Protein AF-A0AAN8WQC2-F1 (afdb_monomer)

Secondary structure (DSSP, 8-state):
-HHHHHHHHHHHHHS--HHHHHHHHHHHHHHHHHHHHHHHHHHH-TT-HHHHHHHHHHHHHHHHHHHHHHHHSS--HHHHHHHHHHHHHHHHHHHHHHHGGGTTT-TTHHHHHHHHHHHHHHHHHHHH-PPPBTTTB-HHHHHHHHHTTHHHHHHHHHHHHHHHHHHHHTSTTGGG--

Radius of gyration: 18.37 Å; Cα contacts (8 Å, |Δi|>4): 129; chains: 1; bounding box: 51×40×45 Å

Organism: Halocaridina rubra (NCBI:txid373956)

Mean predicted aligned error: 4.93 Å

Sequence (178 aa):
ICINAWIWSVIFHARDTPWTERMDYFCAFSMVLYSLFALFIRLLGPGKWKRKEAVAVLFALFFSYHVWYLSSRRFDYGYNMKVNVIVGLLNGCGWVAWAVPRMEKRLYVKWCIYTVVGALSTMLLELGDFPPILWAVDAHALWHLATAPLPFIWYRFLESDCLYLAQRGSGPDFKKQI

Structure (mmCIF, N/CA/C/O backbone):
data_AF-A0AAN8WQC2-F1
#
_entry.id   AF-A0AAN8WQC2-F1
#
loop_
_atom_site.group_PDB
_atom_site.id
_atom_site.type_symbol
_atom_site.label_atom_id
_atom_site.label_alt_id
_atom_site.label_comp_id
_atom_site.label_asym_id
_atom_site.label_entity_id
_atom_site.label_seq_id
_atom_site.pdbx_PDB_ins_code
_atom_site.Cartn_x
_atom_site.Cartn_y
_atom_site.Cartn_z
_atom_site.occupancy
_atom_site.B_iso_or_equiv
_atom_site.auth_seq_id
_atom_site.auth_comp_id
_atom_site.auth_asym_id
_atom_site.auth_atom_id
_atom_site.pdbx_PDB_model_num
ATOM 1 N N . ILE A 1 1 ? -9.245 -1.431 -7.268 1.00 91.56 1 ILE A N 1
ATOM 2 C CA . ILE A 1 1 ? -7.842 -1.097 -6.914 1.00 91.56 1 ILE A CA 1
ATOM 3 C C . ILE A 1 1 ? -6.968 -2.342 -7.007 1.00 91.56 1 ILE A C 1
ATOM 5 O O . ILE A 1 1 ? -6.244 -2.434 -7.984 1.00 91.56 1 ILE A O 1
ATOM 9 N N . CYS A 1 2 ? -7.104 -3.343 -6.125 1.00 95.19 2 CYS A N 1
ATOM 10 C CA . CYS A 1 2 ? -6.235 -4.533 -6.172 1.00 95.19 2 CYS A CA 1
ATOM 11 C C . CYS A 1 2 ? -6.311 -5.325 -7.487 1.00 95.19 2 CYS A C 1
ATOM 13 O O . CYS A 1 2 ? -5.282 -5.735 -8.000 1.00 95.19 2 CYS A O 1
ATOM 15 N N . ILE A 1 3 ? -7.505 -5.468 -8.077 1.00 96.31 3 ILE A N 1
ATOM 16 C CA . ILE A 1 3 ? -7.671 -6.119 -9.390 1.00 96.31 3 ILE A CA 1
ATOM 17 C C . ILE A 1 3 ? -6.820 -5.429 -10.467 1.00 96.31 3 ILE A C 1
ATOM 19 O O . ILE A 1 3 ? -6.141 -6.108 -11.223 1.00 96.31 3 ILE A O 1
ATOM 23 N N . ASN A 1 4 ? -6.800 -4.090 -10.502 1.00 96.75 4 ASN A N 1
ATOM 24 C CA . ASN A 1 4 ? -5.978 -3.357 -11.467 1.00 96.75 4 ASN A CA 1
ATOM 25 C C . ASN A 1 4 ? -4.488 -3.614 -11.240 1.00 96.75 4 ASN A C 1
ATOM 27 O O . ASN A 1 4 ? -3.779 -3.838 -12.208 1.00 96.75 4 ASN A O 1
ATOM 31 N N . ALA A 1 5 ? -4.022 -3.620 -9.988 1.00 96.62 5 ALA A N 1
ATOM 32 C CA . ALA A 1 5 ? -2.615 -3.884 -9.692 1.00 96.62 5 ALA A CA 1
ATOM 33 C C . ALA A 1 5 ? -2.168 -5.261 -10.183 1.00 96.62 5 ALA A C 1
ATOM 35 O O . ALA A 1 5 ? -1.188 -5.355 -10.907 1.00 96.62 5 ALA A O 1
ATOM 36 N N . TRP A 1 6 ? -2.933 -6.311 -9.883 1.00 97.06 6 TRP A N 1
ATOM 37 C CA . TRP A 1 6 ? -2.582 -7.660 -10.328 1.00 97.06 6 TRP A CA 1
ATOM 38 C C . TRP A 1 6 ? -2.728 -7.850 -11.840 1.00 97.06 6 TRP A C 1
ATOM 40 O O . TRP A 1 6 ? -1.888 -8.507 -12.443 1.00 97.06 6 TRP A O 1
ATOM 50 N N . ILE A 1 7 ? -3.743 -7.251 -12.475 1.00 97.88 7 ILE A N 1
ATOM 51 C CA . ILE A 1 7 ? -3.885 -7.302 -13.938 1.00 97.88 7 ILE A CA 1
ATOM 52 C C . ILE A 1 7 ? -2.698 -6.616 -14.620 1.00 97.88 7 ILE A C 1
ATOM 54 O O . ILE A 1 7 ? -2.109 -7.196 -15.528 1.00 97.88 7 ILE A O 1
ATOM 58 N N . TRP A 1 8 ? -2.334 -5.404 -14.196 1.00 98.25 8 TRP A N 1
ATOM 59 C CA . TRP A 1 8 ? -1.227 -4.675 -14.815 1.00 98.25 8 TRP A CA 1
ATOM 60 C C . TRP A 1 8 ? 0.129 -5.316 -14.537 1.00 98.25 8 TRP A C 1
ATOM 62 O O . TRP A 1 8 ? 0.932 -5.373 -15.462 1.00 98.25 8 TRP A O 1
ATOM 72 N N . SER A 1 9 ? 0.327 -5.897 -13.351 1.00 96.94 9 SER A N 1
ATOM 73 C CA . SER A 1 9 ? 1.500 -6.720 -13.044 1.00 96.94 9 SER A CA 1
ATOM 74 C C . SER A 1 9 ? 1.620 -7.904 -14.007 1.00 96.94 9 SER A C 1
ATOM 76 O O . SER A 1 9 ? 2.646 -8.070 -14.663 1.00 96.94 9 SER A O 1
ATOM 78 N N . VAL A 1 10 ? 0.542 -8.673 -14.214 1.00 97.38 10 VAL A N 1
ATOM 79 C CA . VAL A 1 10 ? 0.549 -9.790 -15.178 1.00 97.38 10 VAL A CA 1
ATOM 80 C C . VAL A 1 10 ? 0.842 -9.305 -16.599 1.00 97.38 10 VAL A C 1
ATOM 82 O O . VAL A 1 10 ? 1.641 -9.920 -17.300 1.00 97.38 10 VAL A O 1
ATOM 85 N N . ILE A 1 11 ? 0.219 -8.208 -17.041 1.00 98.31 11 ILE A N 1
ATOM 86 C CA . ILE A 1 11 ? 0.439 -7.660 -18.387 1.00 98.31 11 ILE A CA 1
ATOM 87 C C . ILE A 1 11 ? 1.894 -7.204 -18.563 1.00 98.31 11 ILE A C 1
ATOM 89 O O . ILE A 1 11 ? 2.487 -7.486 -19.603 1.00 98.31 11 ILE A O 1
ATOM 93 N N . PHE A 1 12 ? 2.467 -6.522 -17.571 1.00 97.88 12 PHE A N 1
ATOM 94 C CA . PHE A 1 12 ? 3.851 -6.051 -17.593 1.00 97.88 12 PHE A CA 1
ATOM 95 C C . PHE A 1 12 ? 4.847 -7.211 -17.659 1.00 97.88 12 PHE A C 1
ATOM 97 O O . PHE A 1 12 ? 5.665 -7.247 -18.575 1.00 97.88 12 PHE A O 1
ATOM 104 N N . HIS A 1 13 ? 4.720 -8.208 -16.781 1.00 95.88 13 HIS A N 1
ATOM 105 C CA . HIS A 1 13 ? 5.629 -9.359 -16.787 1.00 95.88 13 HIS A CA 1
ATOM 106 C C . HIS A 1 13 ? 5.426 -10.293 -17.987 1.00 95.88 13 HIS A C 1
ATOM 108 O O . HIS A 1 13 ? 6.352 -11.000 -18.375 1.00 95.88 13 HIS A O 1
ATOM 114 N N . ALA A 1 14 ? 4.244 -10.290 -18.612 1.00 96.94 14 ALA A N 1
ATOM 115 C CA . ALA A 1 14 ? 4.034 -10.984 -19.881 1.00 96.94 14 ALA A CA 1
ATOM 116 C C . ALA A 1 14 ? 4.648 -10.221 -21.065 1.00 96.94 14 ALA A C 1
ATOM 118 O O . ALA A 1 14 ? 5.136 -10.835 -22.017 1.00 96.94 14 ALA A O 1
ATOM 119 N N . ARG A 1 15 ? 4.595 -8.883 -21.038 1.00 96.94 15 ARG A N 1
ATOM 120 C CA . ARG A 1 15 ? 5.172 -8.023 -22.069 1.00 96.94 15 ARG A CA 1
ATOM 121 C C . ARG A 1 15 ? 5.551 -6.653 -21.513 1.00 96.94 15 ARG A C 1
ATOM 123 O O . ARG A 1 15 ? 4.709 -5.763 -21.339 1.00 96.94 15 ARG A O 1
ATOM 130 N N . ASP A 1 16 ? 6.854 -6.465 -21.377 1.00 96.25 16 ASP A N 1
ATOM 131 C CA . ASP A 1 16 ? 7.434 -5.200 -20.960 1.00 96.25 16 ASP A CA 1
ATOM 132 C C . ASP A 1 16 ? 7.343 -4.156 -22.086 1.00 96.25 16 ASP A C 1
ATOM 134 O O . ASP A 1 16 ? 7.817 -4.341 -23.212 1.00 96.25 16 ASP A O 1
ATOM 138 N N . THR A 1 17 ? 6.672 -3.052 -21.774 1.00 96.88 17 THR A N 1
ATOM 139 C CA . THR A 1 17 ? 6.640 -1.822 -22.556 1.00 96.88 17 THR A CA 1
ATOM 140 C C . THR A 1 17 ? 6.632 -0.642 -21.583 1.00 96.88 17 THR A C 1
ATOM 142 O O . THR A 1 17 ? 6.091 -0.767 -20.482 1.00 96.88 17 THR A O 1
ATOM 145 N N . PRO A 1 18 ? 7.052 0.564 -22.005 1.00 95.69 18 PRO A N 1
ATOM 146 C CA . PRO A 1 18 ? 7.010 1.737 -21.129 1.00 95.69 18 PRO A CA 1
ATOM 147 C C . PRO A 1 18 ? 5.611 2.073 -20.584 1.00 95.69 18 PRO A C 1
ATOM 149 O O . PRO A 1 18 ? 5.481 2.801 -19.602 1.00 95.69 18 PRO A O 1
ATOM 152 N N . TRP A 1 19 ? 4.544 1.632 -21.254 1.00 96.31 19 TRP A N 1
ATOM 153 C CA . TRP A 1 19 ? 3.179 1.820 -20.767 1.00 96.31 19 TRP A CA 1
ATOM 154 C C . TRP A 1 19 ? 2.808 0.780 -19.707 1.00 96.31 19 TRP A C 1
ATOM 156 O O . TRP A 1 19 ? 2.319 1.148 -18.641 1.00 96.31 19 TRP A O 1
ATOM 166 N N . THR A 1 20 ? 3.045 -0.502 -19.993 1.00 97.75 20 THR A N 1
ATOM 167 C CA . THR A 1 20 ? 2.701 -1.607 -19.086 1.00 97.75 20 THR A CA 1
ATOM 168 C C . THR A 1 20 ? 3.497 -1.523 -17.789 1.00 97.75 20 THR A C 1
ATOM 170 O O . THR A 1 20 ? 2.905 -1.656 -16.724 1.00 97.75 20 THR A O 1
ATOM 173 N N . GLU A 1 21 ? 4.775 -1.154 -17.876 1.00 96.88 21 GLU A N 1
ATOM 174 C CA . GLU A 1 21 ? 5.635 -0.842 -16.734 1.00 96.88 21 GLU A CA 1
ATOM 175 C C . GLU A 1 21 ? 5.019 0.227 -15.823 1.00 96.88 21 GLU A C 1
ATOM 177 O O . GLU A 1 21 ? 4.786 0.008 -14.636 1.00 96.88 21 GLU A O 1
ATOM 182 N N . ARG A 1 22 ? 4.691 1.398 -16.380 1.00 97.25 22 ARG A N 1
ATOM 183 C CA . ARG A 1 22 ? 4.106 2.497 -15.598 1.00 97.25 22 ARG A CA 1
ATOM 184 C C . ARG A 1 22 ? 2.803 2.084 -14.933 1.00 97.25 22 ARG A C 1
ATOM 186 O O . ARG A 1 22 ? 2.568 2.428 -13.777 1.00 97.25 22 ARG A O 1
ATOM 193 N N . MET A 1 23 ? 1.951 1.366 -15.659 1.00 98.06 23 MET A N 1
ATOM 194 C CA . MET A 1 23 ? 0.670 0.927 -15.125 1.00 98.06 23 MET A CA 1
ATOM 195 C C . MET A 1 23 ? 0.820 -0.080 -13.987 1.00 98.06 23 MET A C 1
ATOM 197 O O . MET A 1 23 ? 0.047 0.010 -13.031 1.00 98.06 23 MET A O 1
ATOM 201 N N . ASP A 1 24 ? 1.807 -0.976 -14.049 1.00 97.69 24 ASP A N 1
ATOM 202 C CA . ASP A 1 24 ? 2.131 -1.880 -12.945 1.00 97.69 24 ASP A CA 1
ATOM 203 C C . ASP A 1 24 ? 2.518 -1.085 -11.690 1.00 97.69 24 ASP A C 1
ATOM 205 O O . ASP A 1 24 ? 1.813 -1.127 -10.677 1.00 97.69 24 ASP A O 1
ATOM 209 N N . TYR A 1 25 ? 3.526 -0.213 -11.793 1.00 97.56 25 TYR A N 1
ATOM 210 C CA . TYR A 1 25 ? 3.979 0.602 -10.664 1.00 97.56 25 TYR A CA 1
ATOM 211 C C . TYR A 1 25 ? 2.892 1.525 -10.090 1.00 97.56 25 TYR A C 1
ATOM 213 O O . TYR A 1 25 ? 2.741 1.633 -8.868 1.00 97.56 25 TYR A O 1
ATOM 221 N N . PHE A 1 26 ? 2.111 2.200 -10.941 1.00 98.25 26 PHE A N 1
ATOM 222 C CA . PHE A 1 26 ? 1.051 3.105 -10.485 1.00 98.25 26 PHE A CA 1
ATOM 223 C C . PHE A 1 26 ? -0.074 2.346 -9.789 1.00 98.25 26 PHE A C 1
ATOM 225 O O . PHE A 1 26 ? -0.571 2.789 -8.747 1.00 98.25 26 PHE A O 1
ATOM 232 N N . CYS A 1 27 ? -0.470 1.190 -10.325 1.00 98.19 27 CYS A N 1
ATOM 233 C CA . CYS A 1 27 ? -1.515 0.388 -9.711 1.00 98.19 27 CYS A CA 1
ATOM 234 C C . CYS A 1 27 ? -1.025 -0.283 -8.420 1.00 98.19 27 CYS A C 1
ATOM 236 O O . CYS A 1 27 ? -1.780 -0.294 -7.442 1.00 98.19 27 CYS A O 1
ATOM 238 N N . ALA A 1 28 ? 0.227 -0.745 -8.363 1.00 96.81 28 ALA A N 1
ATOM 239 C CA . ALA A 1 28 ? 0.855 -1.254 -7.147 1.00 96.81 28 ALA A CA 1
ATOM 240 C C . ALA A 1 28 ? 0.858 -0.196 -6.032 1.00 96.81 28 ALA A C 1
ATOM 242 O O . ALA A 1 28 ? 0.315 -0.432 -4.947 1.00 96.81 28 ALA A O 1
ATOM 243 N N . PHE A 1 29 ? 1.341 1.018 -6.324 1.00 98.00 29 PHE A N 1
ATOM 244 C CA . PHE A 1 29 ? 1.326 2.120 -5.360 1.00 98.00 29 PHE A CA 1
ATOM 245 C C . PHE A 1 29 ? -0.095 2.498 -4.924 1.00 98.00 29 PHE A C 1
ATOM 247 O O . PHE A 1 29 ? -0.338 2.750 -3.742 1.00 98.00 29 PHE A O 1
ATOM 254 N N . SER A 1 30 ? -1.065 2.481 -5.847 1.00 98.06 30 SER A N 1
ATOM 255 C CA . SER A 1 30 ? -2.461 2.798 -5.524 1.00 98.06 30 SER A CA 1
ATOM 256 C C . SER A 1 30 ? -3.057 1.861 -4.464 1.00 98.06 30 SER A C 1
ATOM 258 O O . SER A 1 30 ? -3.854 2.315 -3.644 1.00 98.06 30 SER A O 1
ATOM 260 N N . MET A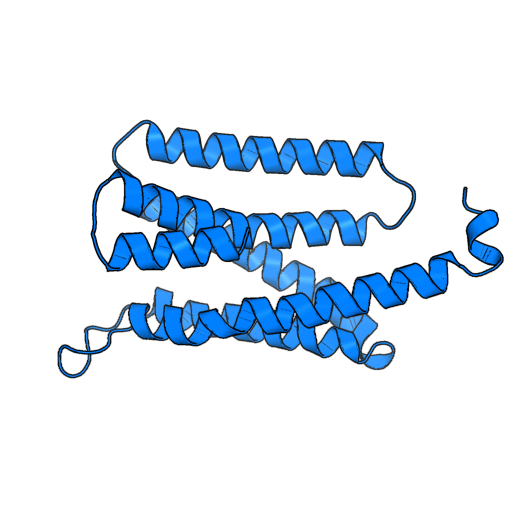 1 31 ? -2.649 0.582 -4.415 1.00 96.19 31 MET A N 1
ATOM 261 C CA . MET A 1 31 ? -3.073 -0.348 -3.358 1.00 96.19 31 MET A CA 1
ATOM 262 C C . MET A 1 31 ? -2.562 0.092 -1.985 1.00 96.19 31 MET A C 1
ATOM 264 O O . MET A 1 31 ? -3.340 0.180 -1.031 1.00 96.19 31 MET A O 1
ATOM 268 N N . VAL A 1 32 ? -1.262 0.387 -1.893 1.00 96.25 32 VAL A N 1
ATOM 269 C CA . VAL A 1 32 ? -0.607 0.787 -0.641 1.00 96.25 32 VAL A CA 1
ATOM 270 C C . VAL A 1 32 ? -1.181 2.116 -0.150 1.00 96.25 32 VAL A C 1
ATOM 272 O O . VAL A 1 32 ? -1.578 2.241 1.011 1.00 96.25 32 VAL A O 1
ATOM 275 N N . LEU A 1 33 ? -1.304 3.089 -1.055 1.00 98.25 33 LEU A N 1
ATOM 276 C CA . LEU A 1 33 ? -1.832 4.409 -0.743 1.00 98.25 33 LEU A CA 1
ATOM 277 C C . LEU A 1 33 ? -3.308 4.357 -0.330 1.00 98.25 33 LEU A C 1
ATOM 279 O O . LEU A 1 33 ? -3.700 5.028 0.625 1.00 98.25 33 LEU A O 1
ATOM 283 N N . TYR A 1 34 ? -4.124 3.533 -0.994 1.00 97.25 34 TYR A N 1
ATOM 284 C CA . TYR A 1 34 ? -5.529 3.366 -0.628 1.00 97.25 34 TYR A CA 1
ATOM 285 C C . TYR A 1 34 ? -5.705 2.716 0.749 1.00 97.25 34 TYR A C 1
ATOM 287 O O . TYR A 1 34 ? -6.598 3.103 1.500 1.00 97.25 34 TYR A O 1
ATOM 295 N N . SER A 1 35 ? -4.848 1.762 1.119 1.00 96.94 35 SER A N 1
ATOM 296 C CA . SER A 1 35 ? -4.856 1.187 2.469 1.00 96.94 35 SER A CA 1
ATOM 297 C C . SER A 1 35 ? -4.548 2.240 3.538 1.00 96.94 35 SER A C 1
ATOM 299 O O . SER A 1 35 ? -5.233 2.293 4.564 1.00 96.94 35 SER A O 1
ATOM 301 N N . LEU A 1 36 ? -3.575 3.123 3.287 1.00 98.06 36 LEU A N 1
ATOM 302 C CA . LEU A 1 36 ? -3.286 4.237 4.189 1.00 98.06 36 LEU A CA 1
ATOM 303 C C . LEU A 1 36 ? -4.464 5.223 4.244 1.00 98.06 36 LEU A C 1
ATOM 305 O O . LEU A 1 36 ? -4.892 5.608 5.328 1.00 98.06 36 LEU A O 1
ATOM 309 N N . PHE A 1 37 ? -5.050 5.578 3.099 1.00 98.00 37 PHE A N 1
ATOM 310 C CA . PHE A 1 37 ? -6.269 6.391 3.043 1.00 98.00 37 PHE A CA 1
ATOM 311 C C . PHE A 1 37 ? -7.395 5.781 3.894 1.00 98.00 37 PHE A C 1
ATOM 313 O O . PHE A 1 37 ? -7.986 6.465 4.734 1.00 98.00 37 PHE A O 1
ATOM 320 N N . ALA A 1 38 ? -7.654 4.479 3.738 1.00 96.50 38 ALA A N 1
ATOM 321 C CA . ALA A 1 38 ? -8.676 3.759 4.486 1.00 96.50 38 ALA A CA 1
ATOM 322 C C . ALA A 1 38 ? -8.433 3.817 6.003 1.00 96.50 38 ALA A C 1
ATOM 324 O O . ALA A 1 38 ? -9.390 3.999 6.760 1.00 96.50 38 ALA A O 1
ATOM 325 N N . LEU A 1 39 ? -7.174 3.754 6.455 1.00 97.25 39 LEU A N 1
ATOM 326 C CA . LEU A 1 39 ? -6.819 3.950 7.862 1.00 97.25 39 LEU A CA 1
ATOM 327 C C . LEU A 1 39 ? -7.238 5.340 8.364 1.00 97.25 39 LEU A C 1
ATOM 329 O O . LEU A 1 39 ? -7.891 5.440 9.404 1.00 97.25 39 LEU A O 1
ATOM 333 N N . PHE A 1 40 ? -6.921 6.415 7.636 1.00 97.19 40 PHE A N 1
ATOM 334 C CA . PHE A 1 40 ? -7.321 7.774 8.032 1.00 97.19 40 PHE A CA 1
ATOM 335 C C . PHE A 1 40 ? -8.844 7.917 8.108 1.00 97.19 40 PHE A C 1
ATOM 337 O O . PHE A 1 40 ? -9.377 8.440 9.092 1.00 97.19 40 PHE A O 1
ATOM 344 N N . ILE A 1 41 ? -9.567 7.393 7.113 1.00 95.94 41 ILE A N 1
ATOM 345 C CA . ILE A 1 41 ? -11.035 7.367 7.130 1.00 95.94 41 ILE A CA 1
ATOM 346 C C . ILE A 1 41 ? -11.556 6.593 8.343 1.00 95.94 41 ILE A C 1
ATOM 348 O O . ILE A 1 41 ? -12.513 7.029 8.995 1.00 95.94 41 ILE A O 1
ATOM 352 N N . ARG A 1 42 ? -10.911 5.472 8.679 1.00 93.44 42 ARG A N 1
ATOM 353 C CA . ARG A 1 42 ? -11.277 4.636 9.820 1.00 93.44 42 ARG A CA 1
ATOM 354 C C . ARG A 1 42 ? -11.051 5.340 11.155 1.00 93.44 42 ARG A C 1
ATOM 356 O O . ARG A 1 42 ? -11.906 5.226 12.037 1.00 93.44 42 ARG A O 1
ATOM 363 N N . LEU A 1 43 ? -9.948 6.078 11.294 1.00 93.81 43 LEU A N 1
ATOM 364 C CA . LEU A 1 43 ? -9.594 6.853 12.488 1.00 93.81 43 LEU A CA 1
ATOM 365 C C . LEU A 1 43 ? -10.528 8.047 12.716 1.00 93.81 43 LEU A C 1
ATOM 367 O O . LEU A 1 43 ? -10.846 8.367 13.861 1.00 93.81 43 LEU A O 1
ATOM 371 N N . LEU A 1 44 ? -11.020 8.681 11.647 1.00 93.00 44 LEU A N 1
ATOM 372 C CA . LEU A 1 44 ? -11.971 9.792 11.760 1.00 93.00 44 LEU A CA 1
ATOM 373 C C . LEU A 1 44 ? -13.324 9.370 12.357 1.00 93.00 44 LEU A C 1
ATOM 375 O O . LEU A 1 44 ? -13.997 10.206 12.972 1.00 93.00 44 LEU A O 1
ATOM 379 N N . GLY A 1 45 ? -13.698 8.094 12.213 1.00 87.00 45 GLY A N 1
ATOM 380 C CA . GLY A 1 45 ? -14.950 7.540 12.725 1.00 87.00 45 GLY A CA 1
ATOM 381 C C . GLY A 1 45 ? -16.188 7.953 11.910 1.00 87.00 45 GLY A C 1
ATOM 382 O O . GLY A 1 45 ? -16.068 8.460 10.788 1.00 87.00 45 GLY A O 1
ATOM 383 N N . PRO A 1 46 ? -17.405 7.692 12.416 1.00 83.25 46 PRO A N 1
ATOM 384 C CA . PRO A 1 46 ? -18.648 8.124 11.770 1.00 83.25 46 PRO A CA 1
ATOM 385 C C . PRO A 1 46 ? -18.839 9.657 11.836 1.00 83.25 46 PRO A C 1
ATOM 387 O O . PRO A 1 46 ? -18.230 10.334 12.660 1.00 83.25 46 PRO A O 1
ATOM 390 N N . GLY A 1 47 ? -19.661 10.216 10.939 1.00 79.75 47 GLY A N 1
ATOM 391 C CA . GLY A 1 47 ? -20.201 11.585 11.070 1.00 79.75 47 GLY A CA 1
ATOM 392 C C . GLY A 1 47 ? -19.335 12.776 10.618 1.00 79.75 47 GLY A C 1
ATOM 393 O O . GLY A 1 47 ? -19.800 13.906 10.682 1.00 79.75 47 GLY A O 1
ATOM 394 N N . LYS A 1 48 ? -18.104 12.581 10.120 1.00 89.81 48 LYS A N 1
ATOM 395 C CA . LYS A 1 48 ? -17.184 13.687 9.737 1.00 89.81 48 LYS A CA 1
ATOM 396 C C . LYS A 1 48 ? -16.917 13.788 8.228 1.00 89.81 48 LYS A C 1
ATOM 398 O O . LYS A 1 48 ? -15.762 13.787 7.804 1.00 89.81 48 LYS A O 1
ATOM 403 N N . TRP A 1 49 ? -17.968 13.855 7.414 1.00 91.56 49 TRP A N 1
ATOM 404 C CA . TRP A 1 49 ? -17.902 13.793 5.941 1.00 91.56 49 TRP A CA 1
ATOM 405 C C . TRP A 1 49 ? -16.996 14.870 5.320 1.00 91.56 49 TRP A C 1
ATOM 407 O O . TRP A 1 49 ? -16.081 14.494 4.598 1.00 91.56 49 TRP A O 1
ATOM 417 N N . LYS A 1 50 ? -17.090 16.149 5.720 1.00 95.19 50 LYS A N 1
ATOM 418 C CA . LYS A 1 50 ? -16.174 17.201 5.210 1.00 95.19 50 LYS A CA 1
ATOM 419 C C . LYS A 1 50 ? -14.689 16.900 5.459 1.00 95.19 50 LYS A C 1
ATOM 421 O O . LYS A 1 50 ? -13.841 17.161 4.614 1.00 95.19 50 LYS A O 1
ATOM 426 N N . ARG A 1 51 ? -14.346 16.338 6.629 1.00 95.69 51 ARG A N 1
ATOM 427 C CA . ARG A 1 51 ? -12.953 15.955 6.941 1.00 95.69 51 ARG A CA 1
ATOM 428 C C . ARG A 1 51 ? -12.511 14.751 6.112 1.00 95.69 51 ARG A C 1
ATOM 430 O O . ARG A 1 51 ? -11.366 14.703 5.685 1.00 95.69 51 ARG A O 1
ATOM 437 N N . LYS A 1 52 ? -13.410 13.790 5.884 1.00 95.62 52 LYS A N 1
ATOM 438 C CA . LYS A 1 52 ? -13.149 12.623 5.030 1.00 95.62 52 LYS A CA 1
ATOM 439 C C . LYS A 1 52 ? -1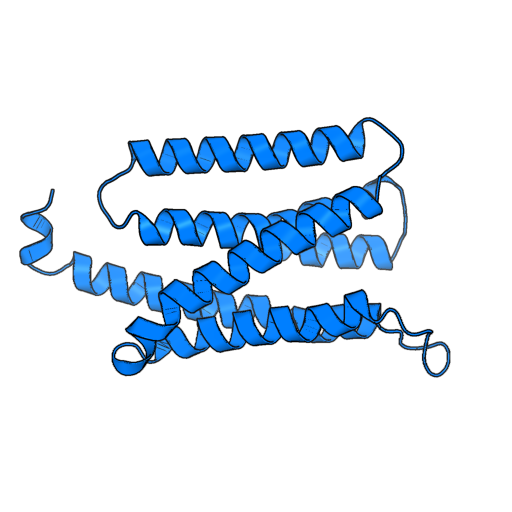2.940 13.025 3.573 1.00 95.62 52 LYS A C 1
ATOM 441 O O . LYS A 1 52 ? -12.019 12.515 2.951 1.00 95.62 52 LYS A O 1
ATOM 446 N N . GLU A 1 53 ? -13.737 13.961 3.067 1.00 96.81 53 GLU A N 1
ATOM 447 C CA . GLU A 1 53 ? -13.566 14.546 1.734 1.00 96.81 53 GLU A CA 1
ATOM 448 C C . GLU A 1 53 ? -12.223 15.262 1.612 1.00 96.81 53 GLU A C 1
ATOM 450 O O . GLU A 1 53 ? -11.478 14.990 0.678 1.00 96.81 53 GLU A O 1
ATOM 455 N N . ALA A 1 54 ? -11.856 16.098 2.589 1.00 97.94 54 ALA A N 1
ATOM 456 C CA . ALA A 1 54 ? -10.553 16.763 2.592 1.00 97.94 54 ALA A CA 1
ATOM 457 C C . ALA A 1 54 ? -9.385 15.759 2.567 1.00 97.94 54 ALA A C 1
ATOM 459 O O . ALA A 1 54 ? -8.432 15.934 1.809 1.00 97.94 54 ALA A O 1
ATOM 460 N N . VAL A 1 55 ? -9.475 14.673 3.345 1.00 97.94 55 VAL A N 1
ATOM 461 C CA . VAL A 1 55 ? -8.493 13.577 3.307 1.00 97.94 55 VAL A CA 1
ATOM 462 C C . VAL A 1 55 ? -8.489 12.886 1.939 1.00 97.94 55 VAL A C 1
ATOM 464 O O . VAL A 1 55 ? -7.419 12.635 1.396 1.00 97.94 55 VAL A O 1
ATOM 467 N N . ALA A 1 56 ? -9.652 12.607 1.347 1.00 97.81 56 ALA A N 1
ATOM 468 C CA . ALA A 1 56 ? -9.737 11.983 0.026 1.00 97.81 56 ALA A CA 1
ATOM 469 C C . ALA A 1 56 ? -9.087 12.852 -1.060 1.00 97.81 56 ALA A C 1
ATOM 471 O O . ALA A 1 56 ? -8.291 12.348 -1.849 1.00 97.81 56 ALA A O 1
ATOM 472 N N . VAL A 1 57 ? -9.360 14.160 -1.051 1.00 98.38 57 VAL A N 1
ATOM 473 C CA . VAL A 1 57 ? -8.741 15.128 -1.965 1.00 98.38 57 VAL A CA 1
ATOM 474 C C . VAL A 1 57 ? -7.227 15.159 -1.772 1.00 98.38 57 VAL A C 1
ATOM 476 O O . VAL A 1 57 ? -6.497 15.073 -2.754 1.00 98.38 57 VAL A O 1
ATOM 479 N N . LEU A 1 58 ? -6.736 15.206 -0.530 1.00 98.44 58 LEU A N 1
ATOM 480 C CA . LEU A 1 58 ? -5.299 15.193 -0.244 1.00 98.44 58 LEU A CA 1
ATOM 481 C C . LEU A 1 58 ? -4.602 13.956 -0.834 1.00 98.44 58 LEU A C 1
ATOM 483 O O . LEU A 1 58 ? -3.580 14.083 -1.506 1.00 98.44 58 LEU A O 1
ATOM 487 N N . PHE A 1 59 ? -5.162 12.765 -0.616 1.00 98.50 59 PHE A N 1
ATOM 488 C CA . PHE A 1 59 ? -4.596 11.517 -1.137 1.00 98.50 59 PHE A CA 1
ATOM 489 C C . PHE A 1 59 ? -4.689 11.433 -2.667 1.00 98.50 59 PHE A C 1
ATOM 491 O O . PHE A 1 59 ? -3.749 10.967 -3.308 1.00 98.50 59 PHE A O 1
ATOM 498 N N . ALA A 1 60 ? -5.780 11.924 -3.263 1.00 98.44 60 ALA A N 1
ATOM 499 C CA . ALA A 1 60 ? -5.938 11.978 -4.714 1.00 98.44 60 ALA A CA 1
ATOM 500 C C . ALA A 1 60 ? -4.931 12.938 -5.365 1.00 98.44 60 ALA A C 1
ATOM 502 O O . ALA A 1 60 ? -4.331 12.596 -6.385 1.00 98.44 60 ALA A O 1
ATOM 503 N N . LEU A 1 61 ? -4.691 14.106 -4.760 1.00 98.69 61 LEU A N 1
ATOM 504 C CA . LEU A 1 61 ? -3.680 15.063 -5.216 1.00 98.69 61 LEU A CA 1
ATOM 505 C C . LEU A 1 61 ? -2.274 14.475 -5.104 1.00 98.69 61 LEU A C 1
ATOM 507 O O . LEU A 1 61 ? -1.496 14.580 -6.049 1.00 98.69 61 LEU A O 1
ATOM 511 N N . PHE A 1 62 ? -1.965 13.804 -3.992 1.00 98.62 62 PHE A N 1
ATOM 512 C CA . PHE A 1 62 ? -0.681 13.131 -3.816 1.00 98.62 62 PHE A CA 1
ATOM 513 C C . PHE A 1 62 ? -0.458 12.032 -4.8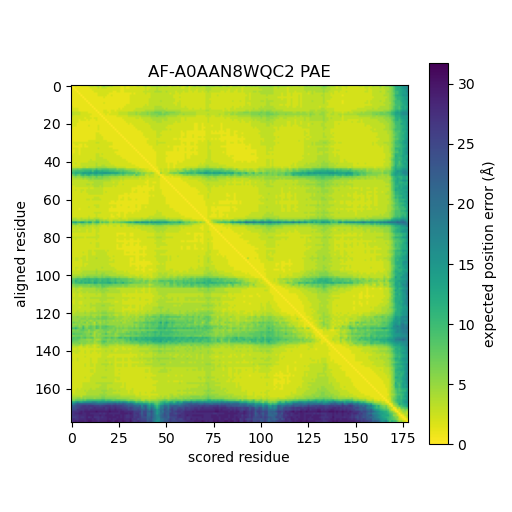64 1.00 98.62 62 PHE A C 1
ATOM 515 O O . PHE A 1 62 ? 0.596 11.996 -5.495 1.00 98.62 62 PHE A O 1
ATOM 522 N N . PHE A 1 63 ? -1.464 11.188 -5.119 1.00 98.56 63 PHE A N 1
ATOM 523 C CA . PHE A 1 63 ? -1.392 10.171 -6.170 1.00 98.56 63 PHE A CA 1
ATOM 524 C C . PHE A 1 63 ? -1.208 10.790 -7.561 1.00 98.56 63 PHE A C 1
ATOM 526 O O . PHE A 1 63 ? -0.352 10.355 -8.326 1.00 98.56 63 PHE A O 1
ATOM 533 N N . SER A 1 64 ? -1.973 11.839 -7.870 1.00 98.44 64 SER A N 1
ATOM 534 C CA . SER A 1 64 ? -1.895 12.542 -9.156 1.00 98.44 64 SER A CA 1
ATOM 535 C C . SER A 1 64 ? -0.517 13.161 -9.374 1.00 98.44 64 SER A C 1
ATOM 537 O O . SER A 1 64 ? 0.050 13.032 -10.456 1.00 98.44 64 SER A O 1
ATOM 539 N N . TYR A 1 65 ? 0.052 13.778 -8.334 1.00 98.38 65 TYR A N 1
ATOM 540 C CA . TYR A 1 65 ? 1.409 14.313 -8.366 1.00 98.38 65 TYR A CA 1
ATOM 541 C C . TYR A 1 65 ? 2.454 13.209 -8.572 1.00 98.38 65 TYR A C 1
ATOM 543 O O . TYR A 1 65 ? 3.334 13.365 -9.412 1.00 98.38 65 TYR A O 1
ATOM 551 N N . HIS A 1 66 ? 2.340 12.084 -7.857 1.00 97.88 66 HIS A N 1
ATOM 552 C CA . HIS A 1 66 ? 3.241 10.933 -8.001 1.00 97.88 66 HIS A CA 1
ATOM 553 C C . HIS A 1 66 ? 3.244 10.384 -9.434 1.00 97.88 66 HIS A C 1
ATOM 555 O O . HIS A 1 66 ? 4.305 10.214 -10.036 1.00 97.88 66 HIS A O 1
ATOM 561 N N . VAL A 1 67 ? 2.053 10.180 -10.010 1.00 98.00 67 VAL A N 1
ATOM 562 C CA . VAL A 1 67 ? 1.876 9.727 -11.399 1.00 98.00 67 VAL A CA 1
ATOM 563 C C . VAL A 1 67 ? 2.439 10.746 -12.385 1.00 98.00 67 VAL A C 1
ATOM 565 O O . VAL A 1 67 ? 3.177 10.371 -13.297 1.00 98.00 67 VAL A O 1
ATOM 568 N N . TRP A 1 68 ? 2.127 12.032 -12.207 1.00 97.62 68 TRP A N 1
ATOM 569 C CA . TRP A 1 68 ? 2.650 13.101 -13.056 1.00 97.62 68 TRP A CA 1
ATOM 570 C C . TRP A 1 68 ? 4.181 13.149 -13.022 1.00 97.62 68 TRP A C 1
ATOM 572 O O . TRP A 1 68 ? 4.812 13.149 -14.079 1.00 97.62 68 TRP A O 1
ATOM 582 N N . TYR A 1 69 ? 4.782 13.117 -11.829 1.00 97.12 69 TYR A N 1
ATOM 583 C CA . TYR A 1 69 ? 6.230 13.165 -11.644 1.00 97.12 69 TYR A CA 1
ATOM 584 C C . TYR A 1 69 ? 6.919 12.021 -12.397 1.00 97.12 69 TYR A C 1
ATOM 586 O O . TYR A 1 69 ? 7.774 12.276 -13.248 1.00 97.12 69 TYR A O 1
ATOM 594 N N . LEU A 1 70 ? 6.474 10.780 -12.172 1.00 96.62 70 LEU A N 1
ATOM 595 C CA . LEU A 1 70 ? 7.025 9.582 -12.816 1.00 96.62 70 LEU A CA 1
ATOM 596 C C . LEU A 1 70 ? 6.721 9.485 -14.321 1.00 96.62 70 LEU A C 1
ATOM 598 O O . LEU A 1 70 ? 7.432 8.793 -15.049 1.00 96.62 70 LEU A O 1
ATOM 602 N N . SER A 1 71 ? 5.688 10.178 -14.807 1.00 95.12 71 SER A N 1
ATOM 603 C CA . SER A 1 71 ? 5.346 10.225 -16.236 1.00 95.12 71 SER A CA 1
ATOM 604 C C . SER A 1 71 ? 6.092 11.324 -16.997 1.00 95.12 71 SER A C 1
ATOM 606 O O . SER A 1 71 ? 6.302 11.198 -18.199 1.00 95.12 71 SER A O 1
ATOM 608 N N . SER A 1 72 ? 6.487 12.405 -16.317 1.00 89.19 72 SER A N 1
ATOM 609 C CA . SER A 1 72 ? 7.057 13.607 -16.943 1.00 89.19 72 SER A CA 1
ATOM 610 C C . SER A 1 72 ? 8.478 13.430 -17.493 1.00 89.19 72 SER A C 1
ATOM 612 O O . SER A 1 72 ? 8.926 14.229 -18.316 1.00 89.19 72 SER A O 1
ATOM 614 N N . ARG A 1 73 ? 9.205 12.404 -17.036 1.00 83.38 73 ARG A N 1
ATOM 615 C CA . ARG A 1 73 ? 10.592 12.111 -17.427 1.00 83.38 73 ARG A CA 1
ATOM 616 C C . ARG A 1 73 ? 10.814 10.602 -17.546 1.00 83.38 73 ARG A C 1
ATOM 618 O O . ARG A 1 73 ? 9.869 9.813 -17.541 1.00 83.38 73 ARG A O 1
ATOM 625 N N . ARG A 1 74 ? 12.080 10.194 -17.683 1.00 89.75 74 ARG A N 1
ATOM 626 C CA . ARG A 1 74 ? 12.478 8.797 -17.484 1.00 89.75 74 ARG A CA 1
ATOM 627 C C . ARG A 1 74 ? 11.999 8.345 -16.102 1.00 89.75 74 ARG A C 1
ATOM 629 O O . ARG A 1 74 ? 12.140 9.095 -15.139 1.00 89.75 74 ARG A O 1
ATOM 636 N N . PHE A 1 75 ? 11.433 7.146 -16.041 1.00 93.31 75 PHE A N 1
ATOM 637 C CA . PHE A 1 75 ? 10.866 6.596 -14.820 1.00 93.31 75 PHE A CA 1
ATOM 638 C C . PHE A 1 75 ? 11.947 6.484 -13.732 1.00 93.31 75 PHE A C 1
ATOM 640 O O . PHE A 1 75 ? 12.990 5.866 -13.947 1.00 93.31 75 PHE A O 1
ATOM 647 N N . ASP A 1 76 ? 11.722 7.130 -12.586 1.00 95.88 76 ASP A N 1
ATOM 648 C CA . ASP A 1 76 ? 12.653 7.124 -11.455 1.00 95.88 76 ASP A CA 1
ATOM 649 C C . ASP A 1 76 ? 12.248 6.031 -10.457 1.00 95.88 76 ASP A C 1
ATOM 651 O O . ASP A 1 76 ? 11.438 6.243 -9.549 1.00 95.88 76 ASP A O 1
ATOM 655 N N . TYR A 1 77 ? 12.828 4.843 -10.632 1.00 93.94 77 TYR A N 1
ATOM 656 C CA . TYR A 1 77 ? 12.597 3.701 -9.744 1.00 93.94 77 TYR A CA 1
ATOM 657 C C . TYR A 1 77 ? 13.050 3.986 -8.312 1.00 93.94 77 TYR A C 1
ATOM 659 O O . TYR A 1 77 ? 12.397 3.549 -7.368 1.00 93.94 77 TYR A O 1
ATOM 667 N N . GLY A 1 78 ? 14.127 4.755 -8.124 1.00 94.88 78 GLY A N 1
ATOM 668 C CA . GLY A 1 78 ? 14.646 5.083 -6.798 1.00 94.88 78 GLY A CA 1
ATOM 669 C C . GLY A 1 78 ? 13.675 5.961 -6.013 1.00 94.88 78 GLY A C 1
ATOM 670 O O . GLY A 1 78 ? 13.416 5.707 -4.836 1.00 94.88 78 GLY A O 1
ATOM 671 N N . TYR A 1 79 ? 13.097 6.970 -6.665 1.00 96.81 79 TYR A N 1
ATOM 672 C CA . TYR A 1 79 ? 12.003 7.759 -6.103 1.00 96.81 79 TYR A CA 1
ATOM 673 C C . TYR A 1 79 ? 10.778 6.887 -5.816 1.00 96.81 79 TYR A C 1
ATOM 675 O O . TYR A 1 79 ? 10.270 6.909 -4.692 1.00 96.81 79 TYR A O 1
ATOM 683 N N . ASN A 1 80 ? 10.330 6.089 -6.791 1.00 96.50 80 ASN A N 1
ATOM 684 C CA . ASN A 1 80 ? 9.155 5.236 -6.632 1.00 96.50 80 ASN A CA 1
ATOM 685 C C . ASN A 1 80 ? 9.303 4.267 -5.446 1.00 96.50 80 ASN A C 1
ATOM 687 O O . ASN A 1 80 ? 8.398 4.169 -4.618 1.00 96.50 80 ASN A O 1
ATOM 691 N N . MET A 1 81 ? 10.457 3.607 -5.320 1.00 94.25 81 MET A N 1
ATOM 692 C CA . MET A 1 81 ? 10.745 2.699 -4.210 1.00 94.25 81 MET A CA 1
ATOM 693 C C . MET A 1 81 ? 10.773 3.427 -2.869 1.00 94.25 81 MET A C 1
ATOM 695 O O . MET A 1 81 ? 10.141 2.970 -1.919 1.00 94.25 81 MET A O 1
ATOM 699 N N . LYS A 1 82 ? 11.420 4.598 -2.781 1.00 96.38 82 LYS A N 1
ATOM 700 C CA . LYS A 1 82 ? 11.428 5.402 -1.545 1.00 96.38 82 LYS A CA 1
ATOM 701 C C . LYS A 1 82 ? 10.016 5.784 -1.108 1.00 96.38 82 LYS A C 1
ATOM 703 O O . LYS A 1 82 ? 9.675 5.610 0.060 1.00 96.38 82 LYS A O 1
ATOM 708 N N . VAL A 1 83 ? 9.188 6.281 -2.029 1.00 97.50 83 VAL A N 1
ATOM 709 C CA . VAL A 1 83 ? 7.804 6.669 -1.722 1.00 97.50 83 VAL A CA 1
ATOM 710 C C . VAL A 1 83 ? 6.981 5.453 -1.291 1.00 97.50 83 VAL A C 1
ATOM 712 O O . VAL A 1 83 ? 6.325 5.517 -0.252 1.00 97.50 83 VAL A O 1
ATOM 715 N N . ASN A 1 84 ? 7.058 4.337 -2.024 1.00 95.88 84 ASN A N 1
ATOM 716 C CA . ASN A 1 84 ? 6.366 3.095 -1.670 1.00 95.88 84 ASN A CA 1
ATOM 717 C C . ASN A 1 84 ? 6.762 2.586 -0.279 1.00 95.88 84 ASN A C 1
ATOM 719 O O . ASN A 1 84 ? 5.883 2.268 0.519 1.00 95.88 84 ASN A O 1
ATOM 723 N N . VAL A 1 85 ? 8.059 2.565 0.044 1.00 94.31 85 VAL A N 1
ATOM 724 C CA . VAL A 1 85 ? 8.558 2.133 1.358 1.00 94.31 85 VAL A CA 1
ATOM 725 C C . VAL A 1 85 ? 8.062 3.058 2.467 1.00 94.31 85 VAL A C 1
ATOM 727 O O . VAL A 1 85 ? 7.542 2.576 3.468 1.00 94.31 85 VAL A O 1
ATOM 730 N N . ILE A 1 86 ? 8.159 4.381 2.299 1.00 96.81 86 ILE A N 1
ATOM 731 C CA . ILE A 1 86 ? 7.707 5.344 3.318 1.00 96.81 86 ILE A CA 1
ATOM 732 C C . ILE A 1 86 ? 6.201 5.200 3.565 1.00 96.81 86 ILE A C 1
ATOM 734 O O . ILE A 1 86 ? 5.768 5.066 4.712 1.00 96.81 86 ILE A O 1
ATOM 738 N N . VAL A 1 87 ? 5.393 5.194 2.5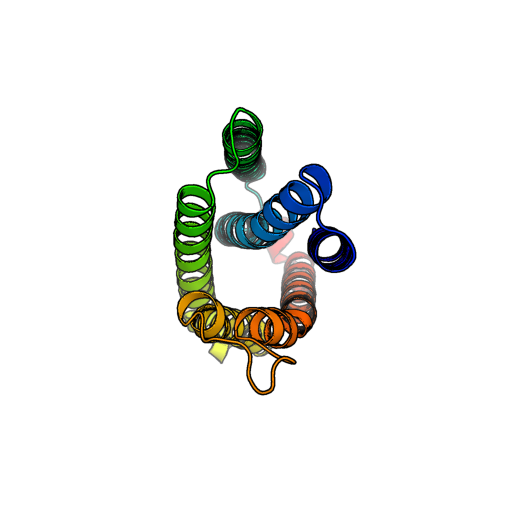01 1.00 97.50 87 VAL A N 1
ATOM 739 C CA . VAL A 1 87 ? 3.933 5.049 2.607 1.00 97.50 87 VAL A CA 1
ATOM 740 C C . VAL A 1 87 ? 3.570 3.672 3.167 1.00 97.50 87 VAL A C 1
ATOM 742 O O . VAL A 1 87 ? 2.682 3.577 4.013 1.00 97.50 87 VAL A O 1
ATOM 745 N N . GLY A 1 88 ? 4.283 2.619 2.766 1.00 95.50 88 GLY A N 1
ATOM 746 C CA . GLY A 1 88 ? 4.126 1.257 3.272 1.00 95.50 88 GLY A CA 1
ATOM 747 C C . GLY A 1 88 ? 4.419 1.134 4.768 1.00 95.50 88 GLY A C 1
ATOM 748 O O . GLY A 1 88 ? 3.627 0.536 5.494 1.00 95.50 88 GLY A O 1
ATOM 749 N N . LEU A 1 89 ? 5.490 1.761 5.259 1.00 95.25 89 LEU A N 1
ATOM 750 C CA . LEU A 1 89 ? 5.822 1.797 6.686 1.00 95.25 89 LEU A CA 1
ATOM 751 C C . LEU A 1 89 ? 4.776 2.576 7.491 1.00 95.25 89 LEU A C 1
ATOM 753 O O . LEU A 1 89 ? 4.318 2.089 8.524 1.00 95.25 89 LEU A O 1
ATOM 757 N N . LEU A 1 90 ? 4.339 3.745 7.008 1.00 97.19 90 LEU A N 1
ATOM 758 C CA . LEU A 1 90 ? 3.260 4.513 7.646 1.00 97.19 90 LEU A CA 1
ATOM 759 C C . LEU A 1 90 ? 1.958 3.704 7.718 1.00 97.19 90 LEU A C 1
ATOM 761 O O . LEU A 1 90 ? 1.284 3.695 8.749 1.00 97.19 90 LEU A O 1
ATOM 765 N N . ASN A 1 91 ? 1.629 2.997 6.638 1.00 96.25 91 ASN A N 1
ATOM 766 C CA . ASN A 1 91 ? 0.473 2.113 6.543 1.00 96.25 91 ASN A CA 1
ATOM 767 C C . ASN A 1 91 ? 0.576 0.957 7.554 1.00 96.25 91 ASN A C 1
ATOM 769 O O . ASN A 1 91 ? -0.340 0.755 8.351 1.00 96.25 91 ASN A O 1
ATOM 773 N N . GLY A 1 92 ? 1.712 0.254 7.591 1.00 95.94 92 GLY A N 1
ATOM 774 C CA . GLY A 1 92 ? 1.952 -0.853 8.517 1.00 95.94 92 GLY A CA 1
ATOM 775 C C . GLY A 1 92 ? 1.901 -0.423 9.984 1.00 95.94 92 GLY A C 1
ATOM 776 O O . GLY A 1 92 ? 1.111 -0.963 10.760 1.00 95.94 92 GLY A O 1
ATOM 777 N N . CYS A 1 93 ? 2.672 0.602 10.358 1.00 96.50 93 CYS A N 1
ATOM 778 C CA . CYS A 1 93 ? 2.679 1.154 11.715 1.00 96.50 93 CYS A CA 1
ATOM 779 C C . CYS A 1 93 ? 1.287 1.637 12.136 1.00 96.50 93 CYS A C 1
ATOM 781 O O . CYS A 1 93 ? 0.835 1.358 13.247 1.00 96.50 93 CYS A O 1
ATOM 783 N N . GLY A 1 94 ? 0.587 2.331 11.239 1.00 97.38 94 GLY A N 1
ATOM 784 C CA . GLY A 1 94 ? -0.738 2.869 11.501 1.00 97.38 94 GLY A CA 1
ATOM 785 C C . GLY A 1 94 ? -1.796 1.787 11.736 1.00 97.38 94 GLY A C 1
ATOM 786 O O . GLY A 1 94 ? -2.553 1.867 12.708 1.00 97.38 94 GLY A O 1
ATOM 787 N N . TRP A 1 95 ? -1.829 0.743 10.904 1.00 97.25 95 TRP A N 1
ATOM 788 C CA . TRP A 1 95 ? -2.760 -0.371 11.099 1.00 97.25 95 TRP A CA 1
ATOM 789 C C . TRP A 1 95 ? -2.427 -1.214 12.321 1.00 97.25 95 TRP A C 1
ATOM 791 O O . TRP A 1 95 ? -3.352 -1.603 13.029 1.00 97.25 95 TRP A O 1
ATOM 801 N N . VAL A 1 96 ? -1.147 -1.449 12.627 1.00 95.94 96 VAL A N 1
ATOM 802 C CA . VAL A 1 96 ? -0.743 -2.128 13.870 1.00 95.94 96 VAL A CA 1
ATOM 803 C C . VAL A 1 96 ? -1.192 -1.321 15.089 1.00 95.94 96 VAL A C 1
ATOM 805 O O . VAL A 1 96 ? -1.870 -1.866 15.961 1.00 95.94 96 VAL A O 1
ATOM 808 N N . ALA A 1 97 ? -0.908 -0.016 15.123 1.00 96.12 97 ALA A N 1
ATOM 809 C CA . ALA A 1 97 ? -1.321 0.866 16.215 1.00 96.12 97 ALA A CA 1
ATOM 810 C C . ALA A 1 97 ? -2.849 0.905 16.389 1.00 96.12 97 ALA A C 1
ATOM 812 O O . ALA A 1 97 ? -3.361 0.952 17.509 1.00 96.12 97 ALA A O 1
ATOM 813 N N . TRP A 1 98 ? -3.604 0.844 15.288 1.00 95.69 98 TRP A N 1
ATOM 814 C CA . TRP A 1 98 ? -5.060 0.750 15.338 1.00 95.69 98 TRP A CA 1
ATOM 815 C C . TRP A 1 98 ? -5.551 -0.630 15.806 1.00 95.69 98 TRP A C 1
ATOM 817 O O . TRP A 1 98 ? -6.495 -0.714 16.599 1.00 95.69 98 TRP A O 1
ATOM 827 N N . ALA A 1 99 ? -4.937 -1.709 15.330 1.00 95.25 99 ALA A N 1
ATOM 828 C CA . ALA A 1 99 ? -5.398 -3.075 15.531 1.00 95.25 99 ALA A CA 1
ATOM 829 C C . ALA A 1 99 ? -5.083 -3.610 16.933 1.00 95.25 99 ALA A C 1
ATOM 831 O O . ALA A 1 99 ? -5.977 -4.170 17.570 1.00 95.25 99 ALA A O 1
ATOM 832 N N . VAL A 1 100 ? -3.859 -3.406 17.438 1.00 94.12 100 VAL A N 1
ATOM 833 C CA . VAL A 1 100 ? -3.365 -4.024 18.684 1.00 94.12 100 VAL A CA 1
ATOM 834 C C . VAL A 1 100 ? -4.306 -3.794 19.877 1.00 94.12 100 VAL A C 1
ATOM 836 O O . VAL A 1 100 ? -4.741 -4.784 20.467 1.00 94.12 100 VAL A O 1
ATOM 839 N N . PRO A 1 101 ? -4.762 -2.558 20.179 1.00 94.12 101 PRO A N 1
ATOM 840 C CA . PRO A 1 101 ? -5.669 -2.314 21.307 1.00 94.12 101 PRO A CA 1
ATOM 841 C C . PRO A 1 101 ? -7.070 -2.936 21.153 1.00 94.12 101 PRO A C 1
ATOM 843 O O . PRO A 1 101 ? -7.883 -2.882 22.073 1.00 94.12 101 PRO A O 1
ATOM 846 N N . ARG A 1 102 ? -7.414 -3.453 19.966 1.00 92.69 102 ARG A N 1
ATOM 847 C CA . ARG A 1 102 ? -8.752 -3.966 19.622 1.00 92.69 102 ARG A CA 1
ATOM 848 C C . ARG A 1 102 ? -8.789 -5.486 19.480 1.00 92.69 102 ARG A C 1
ATOM 850 O O . ARG A 1 102 ? -9.889 -6.037 19.454 1.00 92.69 102 ARG A O 1
ATOM 857 N N . MET A 1 103 ? -7.636 -6.153 19.415 1.00 89.25 103 MET A N 1
ATOM 858 C CA . MET A 1 103 ? -7.548 -7.591 19.134 1.00 89.25 103 MET A CA 1
ATOM 859 C C . MET A 1 103 ? -8.221 -8.466 20.190 1.00 89.25 103 MET A C 1
ATOM 861 O O . MET A 1 103 ? -8.840 -9.465 19.830 1.00 89.25 103 MET A O 1
ATOM 865 N N . GLU A 1 104 ? -8.150 -8.083 21.467 1.00 86.50 104 GLU A N 1
ATOM 866 C CA . GLU A 1 104 ? -8.757 -8.855 22.562 1.00 86.50 104 GLU A CA 1
ATOM 867 C C . GLU A 1 104 ? -10.280 -8.944 22.430 1.00 86.50 104 GLU A C 1
ATOM 869 O O . GLU A 1 104 ? -10.879 -9.984 22.680 1.00 86.50 104 GLU A O 1
ATOM 874 N N . LYS A 1 105 ? -10.917 -7.850 21.998 1.00 87.25 105 LYS A N 1
ATOM 875 C CA . LYS A 1 105 ? -12.382 -7.734 21.938 1.00 87.25 105 LYS A CA 1
ATOM 876 C C . LYS A 1 105 ? -12.955 -8.045 20.558 1.00 87.25 105 LYS A C 1
ATOM 878 O O . LYS A 1 105 ? -14.169 -8.163 20.416 1.00 87.25 105 LYS A O 1
ATOM 883 N N . ARG A 1 106 ? -12.118 -8.098 19.518 1.00 88.69 106 ARG A N 1
ATOM 884 C CA . ARG A 1 106 ? -12.545 -8.198 18.117 1.00 88.69 106 ARG A CA 1
ATOM 885 C C . ARG A 1 106 ? -11.666 -9.190 17.367 1.00 88.69 106 ARG A C 1
ATOM 887 O O . ARG A 1 106 ? -10.677 -8.811 16.747 1.00 88.69 106 ARG A O 1
ATOM 894 N N . LEU A 1 107 ? -12.061 -10.462 17.381 1.00 89.81 107 LEU A N 1
ATOM 895 C CA . LEU A 1 107 ? -11.285 -11.551 16.773 1.00 89.81 107 LEU A CA 1
ATOM 896 C C . LEU A 1 107 ? -10.990 -11.331 15.281 1.00 89.81 107 LEU A C 1
ATOM 898 O O . LEU A 1 107 ? -9.909 -11.687 14.820 1.00 89.81 107 LEU A O 1
ATOM 902 N N . TYR A 1 108 ? -11.899 -10.685 14.541 1.00 93.38 108 TYR A N 1
ATOM 903 C CA . TYR A 1 108 ? -11.703 -10.383 13.118 1.00 93.38 108 TYR A CA 1
ATOM 904 C C . TYR A 1 108 ? -10.515 -9.440 12.849 1.00 93.38 108 TYR A C 1
ATOM 906 O O . TYR A 1 108 ? -9.967 -9.445 11.750 1.00 93.38 108 TYR A O 1
ATOM 914 N N . VAL A 1 109 ? -10.070 -8.657 13.842 1.00 94.88 109 VAL A N 1
ATOM 915 C CA . VAL A 1 109 ? -8.913 -7.750 13.722 1.00 94.88 109 VAL A CA 1
ATOM 916 C C . VAL A 1 109 ? -7.605 -8.531 13.545 1.00 94.88 109 VAL A C 1
ATOM 918 O O . VAL A 1 109 ? -6.648 -7.999 12.985 1.00 94.88 109 VAL A O 1
ATOM 921 N N . LYS A 1 110 ? -7.563 -9.819 13.918 1.00 93.81 110 LYS A N 1
ATOM 922 C CA . LYS A 1 110 ? -6.408 -10.689 13.643 1.00 93.81 110 LYS A CA 1
ATOM 923 C C . LYS A 1 110 ? -6.105 -10.787 12.144 1.00 93.81 110 LYS A C 1
ATOM 925 O O . LYS A 1 110 ? -4.937 -10.793 11.776 1.00 93.81 110 LYS A O 1
ATOM 930 N N . TRP A 1 111 ? -7.123 -10.759 11.277 1.00 95.56 111 TRP A N 1
ATOM 931 C CA . TRP A 1 111 ? -6.936 -10.744 9.819 1.00 95.56 111 TRP A CA 1
ATOM 932 C C . TRP A 1 111 ? -6.177 -9.500 9.332 1.00 95.56 111 TRP A C 1
ATOM 934 O O . TRP A 1 111 ? -5.331 -9.610 8.445 1.00 95.56 111 TRP A O 1
ATOM 944 N N . CYS A 1 112 ? -6.410 -8.335 9.951 1.00 95.94 112 CYS A N 1
ATOM 945 C CA . CYS A 1 112 ? -5.637 -7.117 9.686 1.00 95.94 112 CYS A CA 1
ATOM 946 C C . CYS A 1 112 ? -4.165 -7.316 10.060 1.00 95.94 112 CYS A C 1
ATOM 948 O O . CYS A 1 112 ? -3.289 -7.023 9.253 1.00 95.94 112 CYS A O 1
ATOM 950 N N . ILE A 1 113 ? -3.883 -7.853 11.251 1.00 95.12 113 ILE A N 1
ATOM 951 C CA . ILE A 1 113 ? -2.503 -8.103 11.693 1.00 95.12 113 ILE A CA 1
ATOM 952 C C . ILE A 1 113 ? -1.801 -9.121 10.800 1.00 95.12 113 ILE A C 1
ATOM 954 O O . ILE A 1 113 ? -0.686 -8.853 10.371 1.00 95.12 113 ILE A O 1
ATOM 958 N N . TYR A 1 114 ? -2.443 -10.243 10.463 1.00 94.81 114 TYR A N 1
ATOM 959 C CA . TYR A 1 114 ? -1.853 -11.232 9.556 1.00 94.81 114 TYR A CA 1
ATOM 960 C C . TYR A 1 114 ? -1.523 -10.630 8.192 1.00 94.81 114 TYR A C 1
ATOM 962 O O . TYR A 1 114 ? -0.449 -10.891 7.660 1.00 94.81 114 TYR A O 1
ATOM 970 N N . THR A 1 115 ? -2.401 -9.776 7.659 1.00 95.81 115 THR A N 1
ATOM 971 C CA . THR A 1 115 ? -2.135 -9.086 6.391 1.00 95.81 115 THR A CA 1
ATOM 972 C C . THR A 1 115 ? -0.958 -8.119 6.518 1.00 95.81 115 THR A C 1
ATOM 974 O O . THR A 1 115 ? -0.068 -8.139 5.677 1.00 95.81 115 THR A O 1
ATOM 977 N N . VAL A 1 116 ? -0.931 -7.277 7.557 1.00 94.88 116 VAL A N 1
ATOM 978 C CA . VAL A 1 116 ? 0.112 -6.251 7.729 1.00 94.88 116 VAL A CA 1
ATOM 979 C C . VAL A 1 116 ? 1.474 -6.878 8.012 1.00 94.88 116 VAL A C 1
ATOM 981 O O . VAL A 1 116 ? 2.458 -6.492 7.389 1.00 94.88 116 VAL A O 1
ATOM 984 N N . VAL A 1 117 ? 1.534 -7.863 8.910 1.00 93.50 117 VAL A N 1
ATOM 985 C CA . VAL A 1 117 ? 2.768 -8.608 9.194 1.00 93.50 117 VAL A CA 1
ATOM 986 C C . VAL A 1 117 ? 3.220 -9.351 7.943 1.00 93.50 117 VAL A C 1
ATOM 988 O O . VAL A 1 117 ? 4.380 -9.226 7.575 1.00 93.50 117 VAL A O 1
ATOM 991 N N . GLY A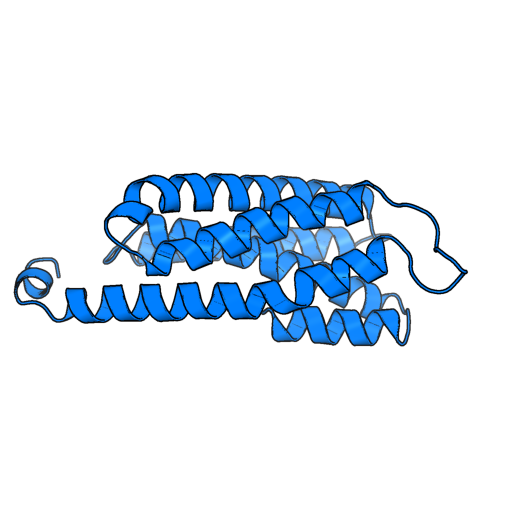 1 118 ? 2.307 -10.033 7.242 1.00 94.31 118 GLY A N 1
ATOM 992 C CA . GLY A 1 118 ? 2.608 -10.695 5.973 1.00 94.31 118 GLY A CA 1
ATOM 993 C C . GLY A 1 118 ? 3.204 -9.735 4.944 1.00 94.31 118 GLY A C 1
ATOM 994 O O . GLY A 1 118 ? 4.276 -10.009 4.419 1.00 94.31 118 GLY A O 1
ATOM 995 N N . ALA A 1 119 ? 2.577 -8.575 4.727 1.00 93.25 119 ALA A N 1
ATOM 996 C CA . ALA A 1 119 ? 3.054 -7.560 3.786 1.00 93.25 119 ALA A CA 1
ATOM 997 C C . ALA A 1 119 ? 4.454 -7.028 4.149 1.00 93.25 119 ALA A C 1
ATOM 999 O O . ALA A 1 119 ? 5.322 -6.915 3.281 1.00 93.25 119 ALA A O 1
ATOM 1000 N N . LEU A 1 120 ? 4.695 -6.734 5.432 1.00 91.12 120 LEU A N 1
ATOM 1001 C CA . LEU A 1 120 ? 6.002 -6.277 5.914 1.00 91.12 120 LEU A CA 1
ATOM 1002 C C . LEU A 1 120 ? 7.072 -7.368 5.783 1.00 91.12 120 LEU A C 1
ATOM 1004 O O . LEU A 1 120 ? 8.191 -7.072 5.377 1.00 91.12 120 LEU A O 1
ATOM 1008 N N . SER A 1 121 ? 6.732 -8.625 6.078 1.00 90.56 121 SER A N 1
ATOM 1009 C CA . SER A 1 121 ? 7.638 -9.761 5.898 1.00 90.56 121 SER A CA 1
ATOM 1010 C C . SER A 1 121 ? 7.986 -9.977 4.428 1.00 90.56 121 SER A C 1
ATOM 1012 O O . SER A 1 121 ? 9.156 -10.172 4.111 1.00 90.56 121 SER A O 1
ATOM 1014 N N . THR A 1 122 ? 7.011 -9.889 3.517 1.00 90.62 122 THR A N 1
ATOM 1015 C CA . THR A 1 122 ? 7.272 -10.031 2.078 1.00 90.62 122 THR A CA 1
ATOM 1016 C C . THR A 1 122 ? 8.141 -8.908 1.534 1.00 90.62 122 THR A C 1
ATOM 1018 O O . THR A 1 122 ? 8.957 -9.167 0.663 1.00 90.62 122 THR A O 1
ATOM 1021 N N . MET A 1 123 ? 8.062 -7.693 2.089 1.00 87.00 123 MET A N 1
ATOM 1022 C CA . MET A 1 123 ? 8.926 -6.574 1.686 1.00 87.00 123 MET A CA 1
ATOM 1023 C C . MET A 1 123 ? 10.425 -6.905 1.805 1.00 87.00 123 MET A C 1
ATOM 1025 O O . MET A 1 123 ? 11.235 -6.353 1.070 1.00 87.00 123 MET A O 1
ATOM 1029 N N . LEU A 1 124 ? 10.809 -7.828 2.695 1.00 87.06 124 LEU A N 1
ATOM 1030 C CA . LEU A 1 124 ? 12.198 -8.276 2.820 1.00 87.06 124 LEU A CA 1
ATOM 1031 C C . LEU A 1 124 ? 12.699 -9.018 1.573 1.00 87.06 124 LEU A C 1
ATOM 1033 O O . LEU A 1 124 ? 13.887 -8.947 1.284 1.00 87.06 124 LEU A O 1
ATOM 1037 N N . LEU A 1 125 ? 11.817 -9.702 0.834 1.00 86.69 125 LEU A N 1
ATOM 1038 C CA . LEU A 1 125 ? 12.170 -10.360 -0.431 1.00 86.69 125 LEU A CA 1
ATOM 1039 C C . LEU A 1 125 ? 12.485 -9.321 -1.510 1.00 86.69 125 LEU A C 1
ATOM 1041 O O . LEU A 1 125 ? 13.504 -9.430 -2.179 1.00 86.69 125 LEU A O 1
ATOM 1045 N N . GLU A 1 126 ? 11.658 -8.278 -1.598 1.00 84.12 126 GLU A N 1
ATOM 1046 C CA . GLU A 1 126 ? 11.843 -7.171 -2.543 1.00 84.12 126 GLU A CA 1
ATOM 1047 C C . GLU A 1 126 ? 13.123 -6.373 -2.248 1.00 84.12 126 GLU A C 1
ATOM 1049 O O . GLU A 1 126 ? 13.836 -5.968 -3.156 1.00 84.12 126 GLU A O 1
ATOM 1054 N N . LEU A 1 127 ? 13.446 -6.156 -0.968 1.00 84.44 127 LEU A N 1
ATOM 1055 C CA . LEU A 1 127 ? 14.664 -5.442 -0.567 1.00 84.44 127 LEU A CA 1
ATOM 1056 C C . LEU A 1 127 ? 15.925 -6.314 -0.613 1.00 84.44 127 LEU A C 1
ATOM 1058 O O . LEU A 1 127 ? 17.028 -5.778 -0.688 1.00 84.44 127 LEU A O 1
ATOM 1062 N N . GLY A 1 128 ? 15.770 -7.633 -0.491 1.00 85.56 128 GLY A N 1
ATOM 1063 C CA . GLY A 1 128 ? 16.877 -8.584 -0.490 1.00 85.56 128 GLY A CA 1
ATOM 1064 C C . GLY A 1 128 ? 17.473 -8.823 -1.877 1.00 85.56 128 GLY A C 1
ATOM 1065 O O . GLY A 1 128 ? 18.662 -9.117 -1.950 1.00 85.56 128 GLY A O 1
ATOM 1066 N N . ASP A 1 129 ? 16.660 -8.697 -2.934 1.00 86.56 129 ASP A N 1
ATOM 1067 C CA . ASP A 1 129 ? 17.058 -8.697 -4.354 1.00 86.56 129 ASP A CA 1
ATOM 1068 C C . ASP A 1 129 ? 18.126 -9.753 -4.717 1.00 86.56 129 ASP A C 1
ATOM 1070 O O . ASP A 1 129 ? 19.198 -9.463 -5.252 1.00 86.56 129 ASP A O 1
ATOM 1074 N N . PHE A 1 130 ? 17.872 -11.012 -4.345 1.00 90.50 130 PHE A N 1
ATOM 1075 C CA . PHE A 1 130 ? 18.783 -12.117 -4.644 1.00 90.50 130 PHE A CA 1
ATOM 1076 C C . PHE A 1 130 ? 18.622 -12.607 -6.101 1.00 90.50 130 PHE A C 1
ATOM 1078 O O . PHE A 1 130 ? 17.511 -12.587 -6.641 1.00 90.50 130 PHE A O 1
ATOM 1085 N N . PRO A 1 131 ? 19.704 -13.103 -6.741 1.00 90.25 131 PRO A N 1
ATOM 1086 C CA . PRO A 1 131 ? 19.683 -13.529 -8.143 1.00 90.25 131 PRO A CA 1
ATOM 1087 C C . PRO A 1 131 ? 18.827 -14.788 -8.372 1.00 90.25 131 PRO A C 1
ATOM 1089 O O . PRO A 1 131 ? 18.645 -15.582 -7.448 1.00 90.25 131 PRO A O 1
ATOM 1092 N N . PRO A 1 132 ? 18.353 -15.042 -9.606 1.00 92.44 132 PRO A N 1
ATOM 1093 C CA . PRO A 1 132 ? 17.465 -16.162 -9.898 1.00 92.44 132 PRO A CA 1
ATOM 1094 C C . PRO A 1 132 ? 18.073 -17.515 -9.512 1.00 92.44 132 PRO A C 1
ATOM 1096 O O . PRO A 1 132 ? 19.139 -17.918 -9.981 1.00 92.44 132 PRO A O 1
ATOM 1099 N N . ILE A 1 133 ? 17.336 -18.258 -8.694 1.00 92.38 133 ILE A N 1
ATOM 1100 C CA . ILE A 1 133 ? 17.638 -19.635 -8.324 1.00 92.38 133 ILE A CA 1
ATOM 1101 C C . ILE A 1 133 ? 17.264 -20.528 -9.508 1.00 92.38 133 ILE A C 1
ATOM 1103 O O . ILE A 1 133 ? 16.144 -20.468 -10.024 1.00 92.38 133 ILE A O 1
ATOM 1107 N N . LEU A 1 134 ? 18.217 -21.355 -9.951 1.00 92.25 134 LEU A N 1
ATOM 1108 C CA . LEU A 1 134 ? 18.061 -22.278 -11.086 1.00 92.25 134 LEU A CA 1
ATOM 1109 C C . LEU A 1 134 ? 17.610 -21.600 -12.391 1.00 92.25 134 LEU A C 1
ATOM 1111 O O . LEU A 1 134 ? 17.012 -22.259 -13.237 1.00 92.25 134 LEU A O 1
ATOM 1115 N N . TRP A 1 135 ? 17.880 -20.300 -12.556 1.00 88.31 135 TRP A N 1
ATOM 1116 C CA . TRP A 1 135 ? 17.408 -19.514 -13.705 1.00 88.31 135 TRP A CA 1
ATOM 1117 C C . TRP A 1 135 ? 15.877 -19.496 -13.866 1.00 88.31 135 TRP A C 1
ATOM 1119 O O . TRP A 1 135 ? 15.381 -19.201 -14.950 1.00 88.31 135 TRP A O 1
ATOM 1129 N N . ALA A 1 136 ? 15.132 -19.821 -12.803 1.00 90.06 136 ALA A N 1
ATOM 1130 C CA . ALA A 1 136 ? 13.682 -19.982 -12.851 1.00 90.06 136 ALA A CA 1
ATOM 1131 C C . ALA A 1 136 ? 12.937 -19.017 -11.922 1.00 90.06 136 ALA A C 1
ATOM 1133 O O . ALA A 1 136 ? 11.914 -18.469 -12.318 1.00 90.06 136 ALA A O 1
ATOM 1134 N N . VAL A 1 137 ? 13.421 -18.823 -10.689 1.00 91.56 137 VAL A N 1
ATOM 1135 C CA . VAL A 1 137 ? 12.715 -18.035 -9.664 1.00 91.56 137 VAL A CA 1
ATOM 1136 C C . VAL A 1 137 ? 13.691 -17.106 -8.953 1.00 91.56 137 VAL A C 1
ATOM 1138 O O . VAL A 1 137 ? 14.665 -17.571 -8.366 1.00 91.56 137 VAL A O 1
ATOM 1141 N N . ASP A 1 138 ? 13.418 -15.806 -8.979 1.00 92.88 138 ASP A N 1
ATOM 1142 C CA . ASP A 1 138 ? 14.167 -14.775 -8.256 1.00 92.88 138 ASP A CA 1
ATOM 1143 C C . ASP A 1 138 ? 13.386 -14.237 -7.042 1.00 92.88 138 ASP A C 1
ATOM 1145 O O . ASP A 1 138 ? 12.289 -14.704 -6.707 1.00 92.88 138 ASP A O 1
ATOM 1149 N N . ALA A 1 139 ? 13.983 -13.267 -6.345 1.00 92.44 139 ALA A N 1
ATOM 1150 C CA . ALA A 1 139 ? 13.381 -12.642 -5.172 1.00 92.44 139 ALA A CA 1
ATOM 1151 C C . ALA A 1 139 ? 12.044 -11.959 -5.491 1.00 92.44 139 ALA A C 1
ATOM 1153 O O . ALA A 1 139 ? 11.093 -12.056 -4.710 1.00 92.44 139 ALA A O 1
ATOM 1154 N N . HIS A 1 140 ? 11.957 -11.325 -6.659 1.00 93.00 140 HIS A N 1
ATOM 1155 C CA . HIS A 1 140 ? 10.793 -10.571 -7.100 1.00 93.00 140 HIS A CA 1
ATOM 1156 C C . HIS A 1 140 ? 9.610 -11.491 -7.453 1.00 93.00 140 HIS A C 1
ATOM 1158 O O . HIS A 1 140 ? 8.476 -11.264 -7.028 1.00 93.00 140 HIS A O 1
ATOM 1164 N N . ALA A 1 141 ? 9.863 -12.617 -8.123 1.00 92.31 141 ALA A N 1
ATOM 1165 C CA . ALA A 1 141 ? 8.854 -13.639 -8.384 1.00 92.31 141 ALA A CA 1
ATOM 1166 C C . ALA A 1 141 ? 8.290 -14.237 -7.080 1.00 92.31 141 ALA A C 1
ATOM 1168 O O . ALA A 1 141 ? 7.074 -14.419 -6.950 1.00 92.31 141 ALA A O 1
ATOM 1169 N N . LEU A 1 142 ? 9.146 -14.501 -6.081 1.00 93.62 142 LEU A N 1
ATOM 1170 C CA . LEU A 1 142 ? 8.684 -14.932 -4.755 1.00 93.62 142 LEU A CA 1
ATOM 1171 C C . LEU A 1 142 ? 7.899 -13.840 -4.029 1.00 93.62 142 LEU A C 1
ATOM 1173 O O . LEU A 1 142 ? 6.924 -14.150 -3.342 1.00 93.62 142 LEU A O 1
ATOM 1177 N N . TRP A 1 143 ? 8.292 -12.576 -4.186 1.00 94.62 143 TRP A N 1
ATOM 1178 C CA . TRP A 1 143 ? 7.552 -11.445 -3.642 1.00 94.62 143 TRP A CA 1
ATOM 1179 C C . TRP A 1 143 ? 6.125 -11.390 -4.202 1.00 94.62 143 TRP A C 1
ATOM 1181 O O . TRP A 1 143 ? 5.171 -11.322 -3.422 1.00 94.62 143 TRP A O 1
ATOM 1191 N N . HIS A 1 144 ? 5.945 -11.525 -5.520 1.00 94.31 144 HIS A N 1
ATOM 1192 C CA . HIS A 1 144 ? 4.616 -11.617 -6.135 1.00 94.31 144 HIS A CA 1
ATOM 1193 C C . HIS A 1 144 ? 3.814 -12.805 -5.603 1.00 94.31 144 HIS A C 1
ATOM 1195 O O . HIS A 1 144 ? 2.666 -12.644 -5.185 1.00 94.31 144 HIS A O 1
ATOM 1201 N N . LEU A 1 145 ? 4.419 -13.996 -5.569 1.00 93.69 145 LEU A N 1
ATOM 1202 C CA . LEU A 1 145 ? 3.752 -15.202 -5.081 1.00 93.69 145 LEU A CA 1
ATOM 1203 C C . LEU A 1 145 ? 3.269 -15.039 -3.633 1.00 93.69 145 LEU A C 1
ATOM 1205 O O . LEU A 1 145 ? 2.146 -15.421 -3.302 1.00 93.69 145 LEU A O 1
ATOM 1209 N N . ALA A 1 146 ? 4.103 -14.460 -2.773 1.00 94.19 146 ALA A N 1
ATOM 1210 C CA . ALA A 1 146 ? 3.793 -14.290 -1.362 1.00 94.19 146 ALA A CA 1
ATOM 1211 C C . ALA A 1 146 ? 2.789 -13.153 -1.099 1.00 94.19 146 ALA A C 1
ATOM 1213 O O . ALA A 1 146 ? 2.012 -13.229 -0.146 1.00 94.19 146 ALA A O 1
ATOM 1214 N N . THR A 1 147 ? 2.768 -12.112 -1.937 1.00 94.44 147 THR A N 1
ATOM 1215 C CA . THR A 1 147 ? 1.847 -10.974 -1.787 1.00 94.44 147 THR A CA 1
ATOM 1216 C C . THR A 1 147 ? 0.475 -11.212 -2.426 1.00 94.44 147 THR A C 1
ATOM 1218 O O . THR A 1 147 ? -0.507 -10.634 -1.954 1.00 94.44 147 THR A O 1
ATOM 1221 N N . ALA A 1 148 ? 0.355 -12.099 -3.422 1.00 94.62 148 ALA A N 1
ATOM 1222 C CA . ALA A 1 148 ? -0.905 -12.407 -4.116 1.00 94.62 148 ALA A CA 1
ATOM 1223 C C . ALA A 1 148 ? -2.076 -12.830 -3.205 1.00 94.62 148 ALA A C 1
ATOM 1225 O O . ALA A 1 148 ? -3.203 -12.386 -3.443 1.00 94.62 148 ALA A O 1
ATOM 1226 N N . PRO A 1 149 ? -1.871 -13.616 -2.129 1.00 95.00 149 PRO A N 1
ATOM 1227 C CA . PRO A 1 149 ? -2.948 -13.977 -1.208 1.00 95.00 149 PRO A CA 1
ATOM 1228 C C . PRO A 1 149 ? -3.385 -12.839 -0.270 1.00 95.00 149 PRO A C 1
ATOM 1230 O O . PRO A 1 149 ? -4.512 -12.854 0.236 1.00 95.00 149 PRO A O 1
ATOM 1233 N N . LEU A 1 150 ? -2.520 -11.851 -0.010 1.00 95.50 150 LEU A N 1
ATOM 1234 C CA . LEU A 1 150 ? -2.747 -10.831 1.022 1.00 95.50 150 LEU A CA 1
ATOM 1235 C C . LEU A 1 150 ? -4.013 -9.984 0.785 1.00 95.50 150 LEU A C 1
ATOM 1237 O O . LEU A 1 150 ? -4.759 -9.789 1.747 1.00 95.50 150 LEU A O 1
ATOM 1241 N N . PRO A 1 151 ? -4.344 -9.530 -0.444 1.00 94.94 151 PRO A N 1
ATOM 1242 C CA . PRO A 1 151 ? -5.592 -8.816 -0.709 1.00 94.94 151 PRO A CA 1
ATOM 1243 C C . PRO A 1 151 ? -6.855 -9.583 -0.310 1.00 94.94 151 PRO A C 1
ATOM 1245 O O . PRO A 1 151 ? -7.822 -8.960 0.123 1.00 94.94 151 PRO A O 1
ATOM 1248 N N . PHE A 1 152 ? -6.864 -10.916 -0.412 1.00 95.50 152 PHE A N 1
ATOM 1249 C CA . PHE A 1 152 ? -8.020 -11.724 -0.012 1.00 95.50 152 PHE A CA 1
ATOM 1250 C C . PHE A 1 152 ? -8.190 -11.732 1.510 1.00 95.50 152 PHE A C 1
ATOM 1252 O O . PHE A 1 152 ? -9.299 -11.558 2.016 1.00 95.50 152 PHE A O 1
ATOM 1259 N N . ILE A 1 153 ? -7.089 -11.870 2.255 1.00 96.25 153 ILE A N 1
ATOM 1260 C CA . ILE A 1 153 ? -7.095 -11.806 3.725 1.00 96.25 153 ILE A CA 1
ATOM 1261 C C . ILE A 1 153 ? -7.499 -10.399 4.189 1.00 96.25 153 ILE A C 1
ATOM 1263 O O . ILE A 1 153 ? -8.334 -10.252 5.086 1.00 96.25 153 ILE A O 1
ATOM 1267 N N . TRP A 1 154 ? -6.977 -9.366 3.522 1.00 96.00 154 TRP A N 1
ATOM 1268 C CA . TRP A 1 154 ? -7.348 -7.974 3.757 1.00 96.00 154 TRP A CA 1
ATOM 1269 C C . TRP A 1 154 ? -8.836 -7.725 3.524 1.00 96.00 154 TRP A C 1
ATOM 1271 O O . TRP A 1 154 ? -9.501 -7.084 4.336 1.00 96.00 154 TRP A O 1
ATOM 1281 N N . TYR A 1 155 ? -9.383 -8.263 2.434 1.00 94.94 155 TYR A N 1
ATOM 1282 C CA . TYR A 1 155 ? -10.797 -8.125 2.112 1.00 94.94 155 TYR A CA 1
ATOM 1283 C C . TYR A 1 155 ? -11.686 -8.740 3.198 1.00 94.94 155 TYR A C 1
ATOM 1285 O O . TYR A 1 155 ? -12.630 -8.089 3.641 1.00 94.94 155 TYR A O 1
ATOM 1293 N N . ARG A 1 156 ? -11.336 -9.927 3.717 1.00 95.94 156 ARG A N 1
ATOM 1294 C CA . ARG A 1 156 ? -12.056 -10.549 4.846 1.00 95.94 156 ARG A CA 1
ATOM 1295 C C . ARG A 1 156 ? -12.053 -9.672 6.096 1.00 95.94 156 ARG A C 1
ATOM 1297 O O . ARG A 1 156 ? -13.059 -9.603 6.807 1.00 95.94 156 ARG A O 1
ATOM 1304 N N . PHE A 1 157 ? -10.934 -9.000 6.375 1.00 95.75 157 PHE A N 1
ATOM 1305 C CA . PHE A 1 157 ? -10.863 -8.013 7.450 1.00 95.75 157 PHE A CA 1
ATOM 1306 C C . PHE A 1 157 ? -11.824 -6.842 7.201 1.00 95.75 157 PHE A C 1
ATOM 1308 O O . PHE A 1 157 ? -12.620 -6.524 8.085 1.00 95.75 157 PHE A O 1
ATOM 1315 N N . LEU A 1 158 ? -11.771 -6.226 6.014 1.00 94.44 158 LEU A N 1
ATOM 1316 C CA . LEU A 1 158 ? -12.607 -5.074 5.664 1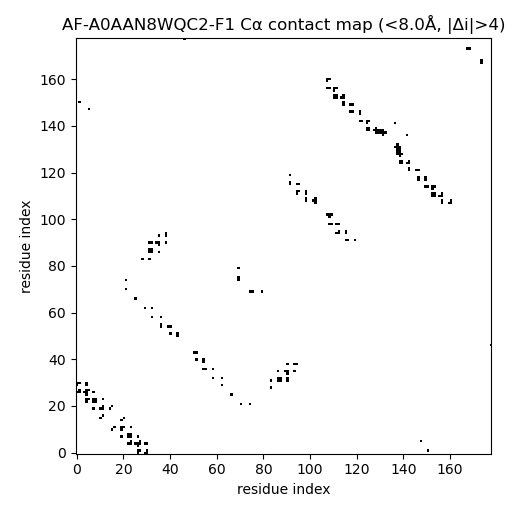.00 94.44 158 LEU A CA 1
ATOM 1317 C C . LEU A 1 158 ? -14.100 -5.404 5.720 1.00 94.44 158 LEU A C 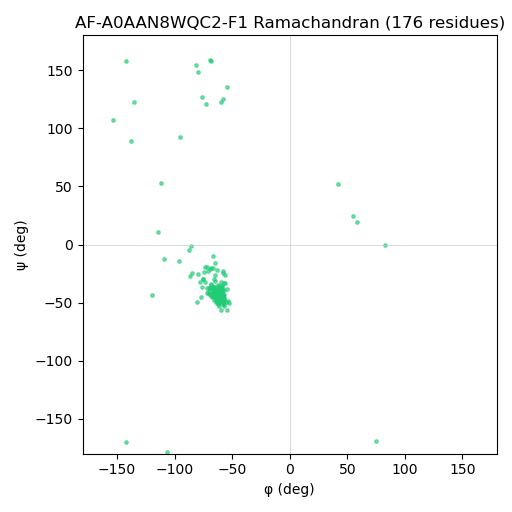1
ATOM 1319 O O . LEU A 1 158 ? -14.871 -4.647 6.303 1.00 94.44 158 LEU A O 1
ATOM 1323 N N . GLU A 1 159 ? -14.501 -6.540 5.155 1.00 95.19 159 GLU A N 1
ATOM 1324 C CA . GLU A 1 159 ? -15.877 -7.034 5.202 1.00 95.19 159 GLU A CA 1
ATOM 1325 C C . GLU A 1 159 ? -16.354 -7.185 6.653 1.00 95.19 159 GLU A C 1
ATOM 1327 O O . GLU A 1 159 ? -17.378 -6.619 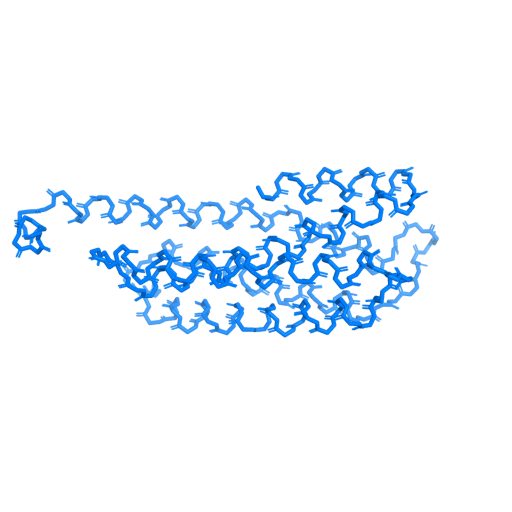7.040 1.00 95.19 159 GLU A O 1
ATOM 1332 N N . SER A 1 160 ? -15.565 -7.872 7.486 1.00 95.12 160 SER A N 1
ATOM 1333 C CA . SER A 1 160 ? -15.886 -8.081 8.902 1.00 95.12 160 SER A CA 1
ATOM 1334 C C . SER A 1 160 ? -15.980 -6.764 9.679 1.00 95.12 160 SER A C 1
ATOM 1336 O O . SER A 1 160 ? -16.863 -6.601 10.523 1.00 95.12 160 SER A O 1
ATOM 1338 N N . ASP A 1 161 ? -15.090 -5.805 9.402 1.00 93.50 161 ASP A N 1
ATOM 1339 C CA . ASP A 1 161 ? -15.101 -4.497 10.061 1.00 93.50 161 ASP A CA 1
ATOM 1340 C C . ASP A 1 161 ? -16.317 -3.655 9.644 1.00 93.50 161 ASP A C 1
ATOM 1342 O O . ASP A 1 161 ? -16.946 -3.020 10.495 1.00 93.50 161 ASP A O 1
ATOM 1346 N N . CYS A 1 162 ? -16.695 -3.695 8.364 1.00 92.19 162 CYS A N 1
ATOM 1347 C CA . CYS A 1 162 ? -17.904 -3.056 7.850 1.00 92.19 162 CYS A CA 1
ATOM 1348 C C . CYS A 1 162 ? -19.173 -3.654 8.471 1.00 92.19 162 CYS A C 1
ATOM 1350 O O . CYS A 1 162 ? -20.029 -2.901 8.937 1.00 92.19 162 CYS A O 1
ATOM 1352 N N . LEU A 1 163 ? -19.277 -4.985 8.548 1.00 92.75 163 LEU A N 1
ATOM 1353 C CA . LEU A 1 163 ? -20.403 -5.670 9.193 1.00 92.75 163 LEU A CA 1
ATOM 1354 C C . LEU A 1 163 ? -20.511 -5.307 10.679 1.00 92.75 163 LEU A C 1
ATOM 1356 O O . LEU A 1 163 ? -21.594 -4.970 11.159 1.00 92.75 163 LEU A O 1
ATOM 1360 N N . TYR A 1 164 ? -19.384 -5.291 11.394 1.00 90.19 164 TYR A N 1
ATOM 1361 C CA . TYR A 1 164 ? -19.332 -4.869 12.795 1.00 90.19 164 TYR A CA 1
ATOM 1362 C C . TYR A 1 164 ? -19.819 -3.421 12.987 1.00 90.19 164 TYR A C 1
ATOM 1364 O O . TYR A 1 164 ? -20.523 -3.113 13.954 1.00 90.19 164 TYR A O 1
ATOM 1372 N N . LEU A 1 165 ? -19.456 -2.513 12.075 1.00 88.69 165 LEU A N 1
ATOM 1373 C CA . LEU A 1 165 ? -19.920 -1.125 12.105 1.00 88.69 165 LEU A CA 1
ATOM 1374 C C . LEU A 1 165 ? -21.409 -0.996 11.785 1.00 88.69 165 LEU A C 1
ATOM 1376 O O . LEU A 1 165 ? -22.097 -0.246 12.478 1.00 88.69 165 LEU A O 1
ATOM 1380 N N . ALA A 1 166 ? -21.905 -1.724 10.785 1.00 87.88 166 ALA A N 1
ATOM 1381 C CA . ALA A 1 166 ? -23.314 -1.714 10.405 1.00 87.88 166 ALA A CA 1
ATOM 1382 C C . ALA A 1 166 ? -24.201 -2.182 11.567 1.00 87.88 166 ALA A C 1
ATOM 1384 O O . ALA A 1 166 ? -25.123 -1.470 11.956 1.00 87.88 166 ALA A O 1
ATOM 1385 N N . GLN A 1 167 ? -23.849 -3.302 12.207 1.00 87.00 167 GLN A N 1
ATOM 1386 C CA . GLN A 1 167 ? -24.583 -3.844 13.357 1.00 87.00 167 GLN A CA 1
ATOM 1387 C C . GLN A 1 167 ? -24.655 -2.863 14.537 1.00 87.00 167 GLN A C 1
ATOM 1389 O O . GLN A 1 167 ? -25.677 -2.781 15.216 1.00 87.00 167 GLN A O 1
ATOM 1394 N N . ARG A 1 168 ? -23.595 -2.079 14.780 1.00 77.06 168 ARG A N 1
ATOM 1395 C CA . ARG A 1 168 ? -23.596 -1.039 15.823 1.00 77.06 168 ARG A CA 1
ATOM 1396 C C . ARG A 1 168 ? -24.327 0.240 15.417 1.00 77.06 168 ARG A C 1
ATOM 1398 O O . ARG A 1 168 ? -24.905 0.891 16.281 1.00 77.06 168 ARG A O 1
ATOM 1405 N N . GLY A 1 169 ? -24.311 0.596 14.134 1.00 63.19 169 GLY A N 1
ATOM 1406 C CA . GLY A 1 169 ? -25.065 1.731 13.593 1.00 63.19 169 GLY A CA 1
ATOM 1407 C C . GLY A 1 169 ? -26.583 1.522 13.611 1.00 63.19 169 GLY A C 1
ATOM 1408 O O . GLY A 1 169 ? -27.335 2.490 13.595 1.00 63.19 169 GLY A O 1
ATOM 1409 N N . SER A 1 170 ? -27.044 0.271 13.696 1.00 55.72 170 SER A N 1
ATOM 1410 C CA . SER A 1 170 ? -28.464 -0.091 13.808 1.00 55.72 170 SER A CA 1
ATOM 1411 C C . SER A 1 170 ? -29.009 -0.091 15.248 1.00 55.72 170 SER A C 1
ATOM 1413 O O . SER A 1 170 ? -30.191 -0.362 15.447 1.00 55.72 170 SER A O 1
ATOM 1415 N N . GLY A 1 171 ? -28.177 0.200 16.257 1.00 51.94 171 GLY A N 1
ATOM 1416 C CA . GLY A 1 171 ? -28.594 0.263 17.663 1.00 51.94 171 GLY A CA 1
ATOM 1417 C C . GLY A 1 171 ? -29.268 1.595 18.046 1.00 51.94 171 GLY A C 1
ATOM 1418 O O . GLY A 1 171 ? -28.974 2.628 17.440 1.00 51.94 171 GLY A O 1
ATOM 1419 N N . PRO A 1 172 ? -30.136 1.619 19.079 1.00 52.19 172 PRO A N 1
ATOM 1420 C CA . PRO A 1 172 ? -30.899 2.810 19.483 1.00 52.19 172 PRO A CA 1
ATOM 1421 C C . PRO A 1 172 ? -30.035 4.033 19.851 1.00 52.19 172 PRO A C 1
ATOM 1423 O O . PRO A 1 172 ? -30.495 5.164 19.703 1.00 52.19 172 PRO A O 1
ATOM 1426 N N . ASP A 1 173 ? -28.775 3.836 20.255 1.00 50.22 173 ASP A N 1
ATOM 1427 C CA . ASP A 1 173 ? -27.833 4.920 20.578 1.00 50.22 173 ASP A CA 1
ATOM 1428 C C . ASP A 1 173 ? -27.294 5.683 19.354 1.00 50.22 173 ASP A C 1
ATOM 1430 O O . ASP A 1 173 ? -26.833 6.815 19.493 1.00 50.22 173 ASP A O 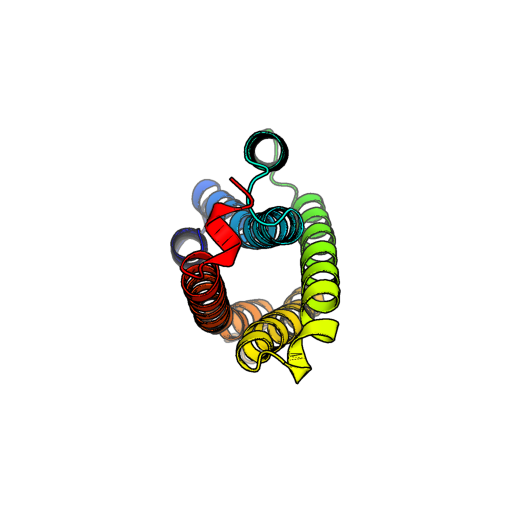1
ATOM 1434 N N . PHE A 1 174 ? -27.370 5.120 18.142 1.00 44.75 174 PHE A N 1
ATOM 1435 C CA . PHE A 1 174 ? -26.827 5.777 16.946 1.00 44.75 174 PHE A CA 1
ATOM 1436 C C . PHE A 1 174 ? -27.691 6.959 16.483 1.00 44.75 174 PHE A C 1
ATOM 1438 O O . PHE A 1 174 ? -27.163 7.970 16.029 1.00 44.75 174 PHE A O 1
ATOM 1445 N N . LYS A 1 175 ? -29.015 6.891 16.689 1.00 43.50 175 LYS A N 1
ATOM 1446 C CA . LYS A 1 175 ? -29.938 8.001 16.381 1.00 43.50 175 LYS A CA 1
ATOM 1447 C C . LYS A 1 175 ? -29.703 9.249 17.239 1.00 43.50 175 LYS A C 1
ATOM 1449 O O . LYS A 1 175 ? -30.196 10.308 16.880 1.00 43.50 175 LYS A O 1
ATOM 1454 N N . LYS A 1 176 ? -28.963 9.142 18.350 1.00 42.41 176 LYS A N 1
ATOM 1455 C CA . LYS A 1 176 ? -28.612 10.283 19.212 1.00 42.41 176 LYS A CA 1
ATOM 1456 C C . LYS A 1 176 ? -27.331 11.010 18.783 1.00 42.41 176 LYS A C 1
ATOM 1458 O O . LYS A 1 176 ? -26.974 12.002 19.408 1.00 42.41 176 LYS A O 1
ATOM 1463 N N . GLN A 1 177 ? -26.623 10.511 17.767 1.00 42.41 177 GLN A N 1
ATOM 1464 C CA . GLN A 1 177 ? -25.373 11.097 17.259 1.00 42.41 177 GLN A CA 1
ATOM 1465 C C . GLN A 1 177 ? -25.487 11.631 15.819 1.00 42.41 177 GLN A C 1
ATOM 1467 O O . GLN A 1 177 ? -24.460 11.940 15.209 1.00 42.41 177 GLN A O 1
ATOM 1472 N N . ILE A 1 178 ? -26.710 11.717 15.283 1.00 41.88 178 ILE A N 1
ATOM 1473 C CA . ILE A 1 178 ? -27.035 12.370 14.006 1.00 41.88 178 ILE A CA 1
ATOM 1474 C C . ILE A 1 178 ? -27.573 13.765 14.307 1.00 41.88 178 ILE A C 1
ATOM 1476 O O . ILE A 1 178 ? -28.428 13.857 15.216 1.00 41.88 178 ILE A O 1
#

Solvent-accessible surface area (backbone atoms only — not comparable to full-atom values): 9697 Å² total; per-residue (Å²): 98,64,67,52,17,56,51,27,40,52,48,18,78,74,48,80,41,84,62,34,46,50,46,18,56,54,29,48,47,47,42,51,51,48,53,35,50,50,49,55,50,59,72,65,51,83,93,47,61,73,61,46,51,52,51,50,51,52,54,51,51,53,51,50,50,53,52,48,59,45,64,76,51,82,71,50,61,70,59,51,51,51,52,48,50,53,51,44,50,53,31,42,54,51,50,47,67,62,35,63,89,40,38,91,87,33,71,62,43,49,35,48,50,54,30,44,53,49,52,58,58,41,48,52,34,60,74,59,65,49,77,52,50,92,82,75,48,34,26,60,59,51,28,51,64,65,50,65,59,38,62,59,42,38,47,56,24,53,53,51,52,51,52,56,49,52,64,55,60,73,36,84,72,41,72,78,76,110

Nearest PDB structures (foldseek):
  2xra-assembly1_A  TM=2.642E-01  e=4.250E+00  synthetic construct

Foldseek 3Di:
DVVQLVVLVVVCVVPPDPVSVLSNLLVVLVVLLVLLLVLVVVVVPPDPVVVNVVSVVVSVVVSVVVSCVCVVDPGDPVVSVVVSVVSLVSSLVSLCVVLVVCCVPQVLSVLSVCLSVLLVVLVCLVVVFADDDVVPDGSVNVSCVSNVCSVVSVVSSVVSVVVVVVVVCPDPVVVVVD

pLDDT: mean 91.72, std 11.26, range [41.88, 98.69]

InterPro domains:
  IPR007217 Per1-like [PF04080] (1-162)
  IPR007217 Per1-like [PTHR13148] (2-166)